Protein AF-A0A7S3ZFJ3-F1 (afdb_monomer_lite)

Sequence (356 aa):
AKAAMEATGPIGVINVTAGGTGYSDDVVVEISPPSSQDGRQAKAVAEVVNGTVTKISITNPGTGYNYDKPPVVTIVDNYGIGSGAKVKAILELKVSQISIVNPGCAYGAEQSITVDIDSPQESMGMDSGTKATATATLKMPKGISGLSKKLSPQSISEELTQLIPDSVVPSYDSEQKRYSVEVPIEGVRGAGLLSTVSRCGGALDPVFGPRGCSPVEREKQLDLETYSKFAFSGAACAAISHAVLTPLEVVKTKIQNDPSSDLGVVVQDTFSQGPQALFRGIGPTAAGFFVGGSMSFGLTEFFRRLFAENAGPSNAELYQVPIVISASILAVIFACIGVVPFEAVRIKLQSDNNVE

Organism: NCBI:txid91324

Secondary structure (DSSP, 8-state):
-EEEEEEEEEEEEEEEEEEEE---S-EEEEEPPPSSTT-B--EEEEEEETTEEEEEEEEE--B--BTTBPPPEEEEETTS--EEEEEEEEEEEEEEEEE-S---S---TT--EEE--PPPP--TTS--PPPP-EEE-----SS-TTHHHHS-TT-THHHHHHTS-TT--EEEETTTTEEEE----------SSHHHHTTS-PPEETTTEE--SS---TT----HHHHHHHHHHHHHHHHHHHHHHHHHHHHHHHHHH-TTS-HHHHHHHHHHT-GGGGGTTHHHHHHHHHHHHHHHHHHHHHHHHHHHHHH-HHHHHHTHHHHHHHHHHHHHHHHHHHHHHHHHHHHHHHH-----

Foldseek 3Di:
DDWDKWFPFFFDAKAWPFFFFQADQAKAKAKDFAPDPPKFGWGWDFDDDNGGGDGIGTPGRIGRHTPVDHIDIDMDRPVRGTDDTDMHTDTDMDGPDDDDPDPDDDDDLPDWDWDFDDFPDDDPPDPGDDGDTDTDNPDDPQAPPCPCVVDDVLDPVNVVSVVDHSVWDWDQDPVVRDTDIDDDDDDDDDDDPPPVLVVPVADADPVPGGDDNDDPDPDDPDDPVNLQVQLQVQLVVQLVVQQVCQLVVLLVLQCVVPVPDDSVRSNVLQCVVPPCSSRFLSVLRSQLSSLLRSQQRSQLVVQLVVQLVVCDPVRCSVCVPVSSVVSNVVSNVVSCVSRVVSVVVSSVRSPDPDDD

pLDDT: mean 73.85, std 19.27, range [36.0, 96.19]

Radius of gyration: 46.71 Å; chains: 1; bounding box: 94×34×129 Å

Structure (mmCIF, N/CA/C/O backbone):
data_AF-A0A7S3ZFJ3-F1
#
_entry.id   AF-A0A7S3ZFJ3-F1
#
loop_
_atom_site.group_PDB
_atom_site.id
_atom_site.type_symbol
_atom_site.label_atom_id
_atom_site.label_alt_id
_atom_site.label_comp_id
_atom_site.label_asym_id
_atom_site.label_entity_id
_atom_site.label_seq_id
_atom_site.pdbx_PDB_ins_code
_atom_site.Cartn_x
_atom_site.Cartn_y
_atom_site.Cartn_z
_atom_site.occupancy
_atom_site.B_iso_or_equiv
_atom_site.auth_seq_id
_atom_site.auth_comp_id
_atom_site.auth_asym_id
_atom_site.auth_atom_id
_atom_site.pdbx_PDB_model_num
ATOM 1 N N . ALA A 1 1 ? 25.065 9.769 -37.539 1.00 63.53 1 ALA A N 1
ATOM 2 C CA . ALA A 1 1 ? 25.547 8.378 -37.391 1.00 63.53 1 ALA A CA 1
ATOM 3 C C . ALA A 1 1 ? 26.969 8.285 -37.936 1.00 63.53 1 ALA A C 1
ATOM 5 O O . ALA A 1 1 ? 27.363 9.169 -38.689 1.00 63.53 1 ALA A O 1
ATOM 6 N N . LYS A 1 2 ? 27.743 7.267 -37.556 1.00 69.06 2 LYS A N 1
ATOM 7 C CA . LYS A 1 2 ? 29.012 6.922 -38.218 1.00 69.06 2 LYS A CA 1
ATOM 8 C C . LYS A 1 2 ? 28.862 5.543 -38.854 1.00 69.06 2 LYS A C 1
ATOM 10 O O . LYS A 1 2 ? 28.399 4.627 -38.178 1.00 69.06 2 LYS A O 1
ATOM 15 N N . ALA A 1 3 ? 29.239 5.407 -40.120 1.00 68.31 3 ALA A N 1
ATOM 16 C CA . ALA A 1 3 ? 29.245 4.130 -40.826 1.00 68.31 3 ALA A CA 1
ATOM 17 C C . ALA A 1 3 ? 30.664 3.548 -40.845 1.00 68.31 3 ALA A C 1
ATOM 19 O O . ALA A 1 3 ? 31.624 4.268 -41.119 1.00 68.31 3 ALA A O 1
ATOM 20 N N . ALA A 1 4 ? 30.785 2.260 -40.541 1.00 74.88 4 ALA A N 1
ATOM 21 C CA . ALA A 1 4 ? 31.975 1.465 -40.794 1.00 74.88 4 ALA A CA 1
ATOM 22 C C . ALA A 1 4 ? 31.811 0.746 -42.138 1.00 74.88 4 ALA A C 1
ATOM 24 O O . ALA A 1 4 ? 30.720 0.274 -42.476 1.00 74.88 4 ALA A O 1
ATOM 25 N N . MET A 1 5 ? 32.894 0.700 -42.908 1.00 76.69 5 MET A N 1
ATOM 26 C CA . MET A 1 5 ? 32.936 0.068 -44.220 1.00 76.69 5 MET A CA 1
ATOM 27 C C . MET A 1 5 ? 33.925 -1.092 -44.193 1.00 76.69 5 MET A C 1
ATOM 29 O O . MET A 1 5 ? 34.991 -0.986 -43.590 1.00 76.69 5 MET A O 1
ATOM 33 N N . GLU A 1 6 ? 33.585 -2.174 -44.880 1.00 78.38 6 GLU A N 1
ATOM 34 C CA . GLU A 1 6 ? 34.436 -3.354 -45.033 1.00 78.38 6 GLU A CA 1
ATOM 35 C C . GLU A 1 6 ? 34.610 -3.687 -46.508 1.00 78.38 6 GLU A C 1
ATOM 37 O O . GLU A 1 6 ? 33.675 -3.539 -47.295 1.00 78.38 6 GLU A O 1
ATOM 42 N N . ALA A 1 7 ? 35.793 -4.176 -46.879 1.00 77.62 7 ALA A N 1
ATOM 43 C CA . ALA A 1 7 ? 36.017 -4.687 -48.224 1.00 77.62 7 ALA A CA 1
ATOM 44 C C . ALA A 1 7 ? 35.173 -5.946 -48.462 1.00 77.62 7 ALA A C 1
ATOM 46 O O . ALA A 1 7 ? 35.154 -6.857 -47.633 1.00 77.62 7 ALA A O 1
ATOM 47 N N . THR A 1 8 ? 34.483 -6.016 -49.600 1.00 74.69 8 THR A N 1
ATOM 48 C CA . THR A 1 8 ? 33.718 -7.209 -50.004 1.00 74.69 8 THR A CA 1
ATOM 49 C C . THR A 1 8 ? 34.625 -8.331 -50.514 1.00 74.69 8 THR A C 1
ATOM 51 O O . THR A 1 8 ? 34.183 -9.474 -50.621 1.00 74.69 8 THR A O 1
ATOM 54 N N . GLY A 1 9 ? 35.896 -8.028 -50.810 1.00 76.62 9 GLY A N 1
ATOM 55 C CA . GLY A 1 9 ? 36.892 -8.974 -51.314 1.00 76.62 9 GLY A CA 1
ATOM 56 C C . GLY A 1 9 ? 37.354 -8.758 -52.766 1.00 76.62 9 GLY A C 1
ATOM 57 O O . GLY A 1 9 ? 38.544 -8.967 -52.998 1.00 76.62 9 GLY A O 1
ATOM 58 N N . PRO A 1 10 ? 36.500 -8.384 -53.740 1.00 81.94 10 PRO A N 1
ATOM 59 C CA . PRO A 1 10 ? 36.922 -8.054 -55.103 1.00 81.94 10 PRO A CA 1
ATOM 60 C C . PRO A 1 10 ? 37.474 -6.626 -55.256 1.00 81.94 10 PRO A C 1
ATOM 62 O O . PRO A 1 10 ? 37.201 -5.722 -54.459 1.00 81.94 10 PRO A O 1
ATOM 65 N N . ILE A 1 11 ? 38.235 -6.411 -56.333 1.00 84.38 11 ILE A N 1
ATOM 66 C CA . ILE A 1 11 ? 38.612 -5.069 -56.798 1.00 84.38 11 ILE A CA 1
ATOM 67 C C . ILE A 1 11 ? 37.441 -4.486 -57.593 1.00 84.38 11 ILE A C 1
ATOM 69 O O . ILE A 1 11 ? 37.019 -5.079 -58.583 1.00 84.38 11 ILE A O 1
ATOM 73 N N . GLY A 1 12 ? 36.940 -3.322 -57.170 1.00 78.06 12 GLY A N 1
ATOM 74 C CA . GLY A 1 12 ? 35.800 -2.667 -57.812 1.00 78.06 12 GLY A CA 1
ATOM 75 C C . GLY A 1 12 ? 36.199 -1.868 -59.051 1.00 78.06 12 GLY A C 1
ATOM 76 O O . GLY A 1 12 ? 35.588 -2.001 -60.104 1.00 78.06 12 GLY A O 1
ATOM 77 N N . VAL A 1 13 ? 37.247 -1.046 -58.950 1.00 83.69 13 VAL A N 1
ATOM 78 C CA . VAL A 1 13 ? 37.739 -0.242 -60.081 1.00 83.69 13 VAL A CA 1
ATOM 79 C C . VAL A 1 13 ? 39.244 -0.015 -59.984 1.00 83.69 13 VAL A C 1
ATOM 81 O O . VAL A 1 13 ? 39.811 0.040 -58.892 1.00 83.69 13 VAL A O 1
ATOM 84 N N . ILE A 1 14 ? 39.907 0.130 -61.131 1.00 86.81 14 ILE A N 1
ATOM 85 C CA . ILE A 1 14 ? 41.313 0.533 -61.210 1.00 86.81 14 ILE A CA 1
ATOM 86 C C . ILE A 1 14 ? 41.373 1.875 -61.930 1.00 86.81 14 ILE A C 1
ATOM 88 O O . ILE A 1 14 ? 41.157 1.956 -63.137 1.00 86.81 14 ILE A O 1
ATOM 92 N N . ASN A 1 15 ? 41.685 2.931 -61.181 1.00 85.81 15 ASN A N 1
ATOM 93 C CA . ASN A 1 15 ? 41.799 4.272 -61.737 1.00 85.81 15 ASN A CA 1
ATOM 94 C C . ASN A 1 15 ? 43.233 4.544 -62.177 1.00 85.81 15 ASN A C 1
ATOM 96 O O . ASN A 1 15 ? 44.180 4.362 -61.405 1.00 85.81 15 ASN A O 1
ATOM 100 N N . VAL A 1 16 ? 43.382 5.044 -63.400 1.00 87.00 16 VAL A N 1
ATOM 101 C CA . VAL A 1 16 ? 44.662 5.521 -63.917 1.00 87.00 16 VAL A CA 1
ATOM 102 C C . VAL A 1 16 ? 44.895 6.938 -63.402 1.00 87.00 16 VAL A C 1
ATOM 104 O O . VAL A 1 16 ? 44.147 7.853 -63.726 1.00 87.00 16 VAL A O 1
ATOM 107 N N . THR A 1 17 ? 45.911 7.120 -62.558 1.00 86.12 17 THR A N 1
ATOM 108 C CA . THR A 1 17 ? 46.281 8.437 -62.007 1.00 86.12 17 THR A CA 1
ATOM 109 C C . THR A 1 17 ? 47.368 9.117 -62.833 1.00 86.12 17 THR A C 1
ATOM 111 O O . THR A 1 17 ? 47.444 10.342 -62.854 1.00 86.12 17 THR A O 1
ATOM 114 N N . ALA A 1 18 ? 48.176 8.338 -63.554 1.00 86.62 18 ALA A N 1
ATOM 115 C CA . ALA A 1 18 ? 49.048 8.805 -64.624 1.00 86.62 18 ALA A CA 1
ATOM 116 C C . ALA A 1 18 ? 49.156 7.700 -65.682 1.00 86.62 18 ALA A C 1
ATOM 118 O O . ALA A 1 18 ? 49.504 6.575 -65.344 1.00 86.62 18 ALA A O 1
ATOM 119 N N . GLY A 1 19 ? 48.868 7.996 -66.950 1.00 83.56 19 GLY A N 1
ATOM 120 C CA . GLY A 1 19 ? 48.891 6.987 -68.022 1.00 83.56 19 GLY A CA 1
ATOM 121 C C . GLY A 1 19 ? 50.289 6.624 -68.538 1.00 83.56 19 GLY A C 1
ATOM 122 O O . GLY A 1 19 ? 50.429 5.677 -69.306 1.00 83.56 19 GLY A O 1
ATOM 123 N N . GLY A 1 20 ? 51.317 7.372 -68.117 1.00 88.94 20 GLY A N 1
ATOM 124 C CA . GLY A 1 20 ? 52.698 7.217 -68.578 1.00 88.94 20 GLY A CA 1
ATOM 125 C C . GLY A 1 20 ? 52.879 7.472 -70.080 1.00 88.94 20 GLY A C 1
ATOM 126 O O . GLY A 1 20 ? 51.989 8.003 -70.750 1.00 88.94 20 GLY A O 1
ATOM 127 N N . THR A 1 21 ? 54.056 7.128 -70.604 1.00 88.06 21 THR A N 1
ATOM 128 C CA . THR A 1 21 ? 54.414 7.342 -72.016 1.00 88.06 21 THR A CA 1
ATOM 129 C C . THR A 1 21 ? 55.215 6.176 -72.583 1.00 88.06 21 THR A C 1
ATOM 131 O O . THR A 1 21 ? 55.994 5.553 -71.862 1.00 88.06 21 THR A O 1
ATOM 134 N N . GLY A 1 22 ? 55.081 5.940 -73.890 1.00 84.25 22 GLY A N 1
ATOM 135 C CA . GLY A 1 22 ? 55.885 4.967 -74.637 1.00 84.25 22 GLY A CA 1
ATOM 136 C C . GLY A 1 22 ? 55.415 3.514 -74.529 1.00 84.25 22 GLY A C 1
ATOM 137 O O . GLY A 1 22 ? 56.181 2.625 -74.879 1.00 84.25 22 GLY A O 1
ATOM 138 N N . TYR A 1 23 ? 54.198 3.265 -74.036 1.00 87.50 23 TYR A N 1
ATOM 139 C CA . TYR A 1 23 ? 53.632 1.914 -73.940 1.00 87.50 23 TYR A CA 1
ATOM 140 C C . TYR A 1 23 ? 53.278 1.361 -75.328 1.00 87.50 23 TYR A C 1
ATOM 142 O O . TYR A 1 23 ? 52.732 2.095 -76.153 1.00 87.50 23 TYR A O 1
ATOM 150 N N . SER A 1 24 ? 53.584 0.088 -75.592 1.00 86.06 24 SER A N 1
ATOM 151 C CA . SER A 1 24 ? 53.136 -0.598 -76.811 1.00 86.06 24 SER A CA 1
ATOM 152 C C . SER A 1 24 ? 51.681 -1.079 -76.682 1.00 86.06 24 SER A C 1
ATOM 154 O O . SER A 1 24 ? 51.057 -0.899 -75.637 1.00 86.06 24 SER A O 1
ATOM 156 N N . ASP A 1 25 ? 51.129 -1.694 -77.732 1.00 82.62 25 ASP A N 1
ATOM 157 C CA . ASP A 1 25 ? 49.803 -2.329 -77.663 1.00 82.62 25 ASP A CA 1
ATOM 158 C C . ASP A 1 25 ? 49.827 -3.658 -76.871 1.00 82.62 25 ASP A C 1
ATOM 160 O O . ASP A 1 25 ? 48.776 -4.145 -76.456 1.00 82.62 25 ASP A O 1
ATOM 164 N N . ASP A 1 26 ? 51.012 -4.241 -76.629 1.00 84.69 26 ASP A N 1
ATOM 165 C CA . ASP A 1 26 ? 51.196 -5.481 -75.862 1.00 84.69 26 ASP A CA 1
ATOM 166 C C . ASP A 1 26 ? 51.649 -5.184 -74.424 1.00 84.69 26 ASP A C 1
ATOM 168 O O . ASP A 1 26 ? 52.835 -5.205 -74.073 1.00 84.69 26 ASP A O 1
ATOM 172 N N . VAL A 1 27 ? 50.662 -4.868 -73.585 1.00 88.62 27 VAL A N 1
ATOM 173 C CA . VAL A 1 27 ? 50.851 -4.499 -72.180 1.00 88.62 27 VAL A CA 1
ATOM 174 C C . VAL A 1 27 ? 50.158 -5.497 -71.262 1.00 88.62 27 VAL A C 1
ATOM 176 O O . VAL A 1 27 ? 48.970 -5.794 -71.400 1.00 88.62 27 VAL A O 1
ATOM 179 N N . VAL A 1 28 ? 50.892 -5.956 -70.251 1.00 88.94 28 VAL A N 1
ATOM 180 C CA . VAL A 1 28 ? 50.397 -6.858 -69.214 1.00 88.94 28 VAL A CA 1
ATOM 181 C C . VAL A 1 28 ? 50.109 -6.063 -67.943 1.00 88.94 28 VAL A C 1
ATOM 183 O O . VAL A 1 28 ? 50.955 -5.326 -67.433 1.00 88.94 28 VAL A O 1
ATOM 186 N N . VAL A 1 29 ? 48.896 -6.222 -67.409 1.00 91.38 29 VAL A N 1
ATOM 187 C CA . VAL A 1 29 ? 48.507 -5.664 -66.108 1.00 91.38 29 VAL A CA 1
ATOM 188 C C . VAL A 1 29 ? 48.636 -6.753 -65.051 1.00 91.38 29 VAL A C 1
ATOM 190 O O . VAL A 1 29 ? 47.822 -7.675 -64.987 1.00 91.38 29 VAL A O 1
ATOM 193 N N . GLU A 1 30 ? 49.649 -6.632 -64.201 1.00 89.50 30 GLU A N 1
ATOM 194 C CA . GLU A 1 30 ? 49.867 -7.540 -63.081 1.00 89.50 30 GLU A CA 1
ATOM 195 C C . GLU A 1 30 ? 49.282 -6.955 -61.798 1.00 89.50 30 GLU A C 1
ATOM 197 O O . GLU A 1 30 ? 49.601 -5.839 -61.389 1.00 89.50 30 GLU A O 1
ATOM 202 N N . ILE A 1 31 ? 48.424 -7.727 -61.135 1.00 92.06 31 ILE A N 1
ATOM 203 C CA . ILE A 1 31 ? 47.818 -7.356 -59.855 1.00 92.06 31 ILE A CA 1
ATOM 204 C C . ILE A 1 31 ? 48.367 -8.297 -58.792 1.00 92.06 31 ILE A C 1
ATOM 206 O O . ILE A 1 31 ? 48.298 -9.506 -58.973 1.00 92.06 31 ILE A O 1
ATOM 210 N N . SER A 1 32 ? 48.889 -7.789 -57.678 1.00 89.56 32 SER A N 1
ATOM 211 C CA . SER A 1 32 ? 49.444 -8.633 -56.613 1.00 89.56 32 SER A CA 1
ATOM 212 C C . SER A 1 32 ? 48.419 -9.654 -56.076 1.00 89.56 32 SER A C 1
ATOM 214 O O . SER A 1 32 ? 47.213 -9.372 -56.067 1.00 89.56 32 SER A O 1
ATOM 216 N N . PRO A 1 33 ? 48.855 -10.832 -55.590 1.00 86.88 33 PRO A N 1
ATOM 217 C CA . PRO A 1 33 ? 47.950 -11.800 -54.976 1.00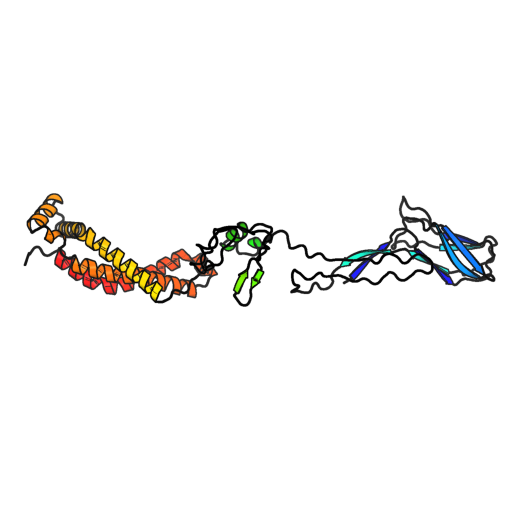 86.88 33 PRO A CA 1
ATOM 218 C C . PRO A 1 33 ? 47.292 -11.238 -53.698 1.00 86.88 33 PRO A C 1
ATOM 220 O O . PRO A 1 33 ? 47.873 -10.371 -53.036 1.00 86.88 33 PRO A O 1
ATOM 223 N N . PRO A 1 34 ? 46.081 -11.706 -53.347 1.00 86.56 34 PRO A N 1
ATOM 224 C CA . PRO A 1 34 ? 45.400 -11.323 -52.113 1.00 86.56 34 PRO A CA 1
ATOM 225 C C . PRO A 1 34 ? 46.119 -11.873 -50.873 1.00 86.56 34 PRO A C 1
ATOM 227 O O . PRO A 1 34 ? 46.873 -12.841 -50.942 1.00 86.56 34 PRO A O 1
ATOM 230 N N . SER A 1 35 ? 45.868 -11.263 -49.713 1.00 79.62 35 SER A N 1
ATOM 231 C CA . SER A 1 35 ? 46.500 -11.655 -48.445 1.00 79.62 35 SER A CA 1
ATOM 232 C C . SER A 1 35 ? 45.824 -12.852 -47.755 1.00 79.62 35 SER A C 1
ATOM 234 O O . SER A 1 35 ? 46.391 -13.418 -46.820 1.00 79.62 35 SER A O 1
ATOM 236 N N . SER A 1 36 ? 44.634 -13.256 -48.211 1.00 78.06 36 SER A N 1
ATOM 237 C CA . SER A 1 36 ? 43.884 -14.410 -47.705 1.00 78.06 36 SER A CA 1
ATOM 238 C C . SER A 1 36 ? 44.341 -15.732 -48.337 1.00 78.06 36 SER A C 1
ATOM 240 O O . SER A 1 36 ? 44.478 -15.799 -49.558 1.00 78.06 36 SER A O 1
ATOM 242 N N . GLN A 1 37 ? 44.466 -16.800 -47.536 1.00 73.69 37 GLN A N 1
ATOM 243 C CA . GLN A 1 37 ? 44.875 -18.140 -48.003 1.00 73.69 37 GLN A CA 1
ATOM 244 C C . GLN A 1 37 ? 43.944 -18.742 -49.076 1.00 73.69 37 GLN A C 1
ATOM 246 O O . GLN A 1 37 ? 44.430 -19.451 -49.949 1.00 73.69 37 GLN A O 1
ATOM 251 N N . ASP A 1 38 ? 42.653 -18.391 -49.072 1.00 79.56 38 ASP A N 1
ATOM 252 C CA . ASP A 1 38 ? 41.655 -18.856 -50.055 1.00 79.56 38 ASP A CA 1
ATOM 253 C C . ASP A 1 38 ? 41.358 -17.829 -51.172 1.00 79.56 38 ASP A C 1
ATOM 255 O O . ASP A 1 38 ? 40.376 -17.944 -51.914 1.00 79.56 38 ASP A O 1
ATOM 259 N N . GLY A 1 39 ? 42.172 -16.775 -51.279 1.00 81.44 39 GLY A N 1
ATOM 260 C CA . GLY A 1 39 ? 41.928 -15.670 -52.206 1.00 81.44 39 GLY A CA 1
ATOM 261 C C . GLY A 1 39 ? 42.314 -15.991 -53.650 1.00 81.44 39 GLY A C 1
ATOM 262 O O . GLY A 1 39 ? 43.301 -16.678 -53.912 1.00 81.44 39 GLY A O 1
ATOM 263 N N . ARG A 1 40 ? 41.560 -15.448 -54.614 1.00 88.00 40 ARG A N 1
ATOM 264 C CA . ARG A 1 40 ? 41.869 -15.545 -56.049 1.00 88.00 40 ARG A CA 1
ATOM 265 C C . ARG A 1 40 ? 42.409 -14.220 -56.567 1.00 88.00 40 ARG A C 1
ATOM 267 O O . ARG A 1 40 ? 41.804 -13.173 -56.356 1.00 88.00 40 ARG A O 1
ATOM 274 N N . GLN A 1 41 ? 43.522 -14.278 -57.289 1.00 88.38 41 GLN A N 1
ATOM 275 C CA . GLN A 1 41 ? 44.152 -13.105 -57.890 1.00 88.38 41 GLN A CA 1
ATOM 276 C C . GLN A 1 41 ? 43.262 -12.486 -58.980 1.00 88.38 41 GLN A C 1
ATOM 278 O O . GLN A 1 41 ? 42.714 -13.198 -59.827 1.00 88.38 41 GLN A O 1
ATOM 283 N N . ALA A 1 42 ? 43.136 -11.162 -58.957 1.00 89.19 42 ALA A N 1
ATOM 284 C CA . ALA A 1 42 ? 42.427 -10.397 -59.972 1.00 89.19 42 ALA A CA 1
ATOM 285 C C . ALA A 1 42 ? 43.215 -10.339 -61.292 1.00 89.19 42 ALA A C 1
ATOM 287 O O . ALA A 1 42 ? 44.443 -10.421 -61.311 1.00 89.19 42 ALA A O 1
ATOM 288 N N . LYS A 1 43 ? 42.497 -10.165 -62.403 1.00 89.06 43 LYS A N 1
ATOM 289 C CA . LYS A 1 43 ? 43.043 -9.956 -63.747 1.00 89.06 43 LYS A CA 1
ATOM 290 C C . LYS A 1 43 ? 42.386 -8.740 -64.387 1.00 89.06 43 LYS A C 1
ATOM 292 O O . LYS A 1 43 ? 41.182 -8.525 -64.242 1.00 89.06 43 LYS A O 1
ATOM 297 N N . ALA A 1 44 ? 43.173 -7.964 -65.115 1.00 90.81 44 ALA A N 1
ATOM 298 C CA . ALA A 1 44 ? 42.707 -6.792 -65.837 1.00 90.81 44 ALA A CA 1
ATOM 299 C C . ALA A 1 44 ? 43.461 -6.645 -67.160 1.00 90.81 44 ALA A C 1
ATOM 301 O O . ALA A 1 44 ? 44.504 -7.262 -67.363 1.00 90.81 44 ALA A O 1
ATOM 302 N N . VAL A 1 45 ? 42.907 -5.838 -68.056 1.00 89.44 45 VAL A N 1
ATOM 303 C CA . VAL A 1 45 ? 43.487 -5.498 -69.355 1.00 89.44 45 VAL A CA 1
ATOM 304 C C . VAL A 1 45 ? 43.552 -3.978 -69.456 1.00 89.44 45 VAL A C 1
ATOM 306 O O . VAL A 1 45 ? 42.600 -3.288 -69.085 1.00 89.44 45 VAL A O 1
ATOM 309 N N . ALA A 1 46 ? 44.688 -3.459 -69.915 1.00 89.88 46 ALA A N 1
ATOM 310 C CA . ALA A 1 46 ? 44.884 -2.036 -70.157 1.00 89.88 46 ALA A CA 1
ATOM 311 C C . ALA A 1 46 ? 44.540 -1.686 -71.607 1.00 89.88 46 ALA A C 1
ATOM 313 O O . ALA A 1 46 ? 44.811 -2.455 -72.523 1.00 89.88 46 ALA A O 1
ATOM 314 N N . GLU A 1 47 ? 43.967 -0.505 -71.803 1.00 88.62 47 GLU A N 1
ATOM 315 C CA . GLU A 1 47 ? 43.746 0.103 -73.107 1.00 88.62 47 GLU A CA 1
ATOM 316 C C . GLU A 1 47 ? 44.777 1.216 -73.302 1.00 88.62 47 GLU A C 1
ATOM 318 O O . GLU A 1 47 ? 44.810 2.205 -72.555 1.00 88.62 47 GLU A O 1
ATOM 323 N N . VAL A 1 48 ? 45.643 1.032 -74.295 1.00 88.94 48 VAL A N 1
ATOM 324 C CA . VAL A 1 48 ? 46.700 1.978 -74.648 1.00 88.94 48 VAL A CA 1
ATOM 325 C C . VAL A 1 48 ? 46.264 2.740 -75.890 1.00 88.94 48 VAL A C 1
ATOM 327 O O . VAL A 1 48 ? 45.863 2.149 -76.886 1.00 88.94 48 VAL A O 1
ATOM 330 N N . VAL A 1 49 ? 46.329 4.068 -75.831 1.00 89.62 49 VAL A N 1
ATOM 331 C CA . VAL A 1 49 ? 46.023 4.940 -76.969 1.00 89.62 49 VAL A CA 1
ATOM 332 C C . VAL A 1 49 ? 47.189 5.901 -77.143 1.00 89.62 49 VAL A C 1
ATOM 334 O O . VAL A 1 49 ? 47.563 6.602 -76.203 1.00 89.62 49 VAL A O 1
ATOM 337 N N . ASN A 1 50 ? 47.780 5.931 -78.342 1.00 85.56 50 ASN A N 1
ATOM 338 C CA . ASN A 1 50 ? 48.926 6.786 -78.682 1.00 85.56 50 ASN A CA 1
ATOM 339 C C . ASN A 1 50 ? 50.111 6.672 -77.696 1.00 85.56 50 ASN A C 1
ATOM 341 O O . ASN A 1 50 ? 50.770 7.664 -77.389 1.00 85.56 50 ASN A O 1
ATOM 345 N N . GLY A 1 51 ? 50.379 5.468 -77.182 1.00 83.56 51 GLY A N 1
ATOM 346 C CA . GLY A 1 51 ? 51.492 5.208 -76.264 1.00 83.56 51 GLY A CA 1
ATOM 347 C C . GLY A 1 51 ? 51.244 5.567 -74.794 1.00 83.56 51 GLY A C 1
ATOM 348 O O . GLY A 1 51 ? 52.186 5.548 -73.997 1.00 83.56 51 GLY A O 1
ATOM 349 N N . THR A 1 52 ? 50.001 5.883 -74.422 1.00 87.88 52 THR A N 1
ATOM 350 C CA . THR A 1 52 ? 49.584 6.198 -73.049 1.00 87.88 52 THR A CA 1
ATOM 351 C C . THR A 1 52 ? 48.471 5.254 -72.603 1.00 87.88 52 THR A C 1
ATOM 353 O O . THR A 1 52 ? 47.516 5.013 -73.340 1.00 87.88 52 THR A O 1
ATOM 356 N N . VAL A 1 53 ? 48.560 4.742 -71.373 1.00 89.06 53 VAL A N 1
ATOM 357 C CA . VAL A 1 53 ? 47.498 3.926 -70.768 1.00 89.06 53 VAL A CA 1
ATOM 358 C C . VAL A 1 53 ? 46.320 4.834 -70.421 1.00 89.06 53 VAL A C 1
ATOM 360 O O . VAL A 1 53 ? 46.446 5.725 -69.581 1.00 89.06 53 VAL A O 1
ATOM 363 N N . THR A 1 54 ? 45.176 4.622 -71.064 1.00 85.88 54 THR A N 1
ATOM 364 C CA . THR A 1 54 ? 43.994 5.489 -70.914 1.00 85.88 54 THR A CA 1
ATOM 365 C C . THR A 1 54 ? 42.942 4.892 -69.991 1.00 85.88 54 THR A C 1
ATOM 367 O O . THR A 1 54 ? 42.344 5.610 -69.190 1.00 85.88 54 THR A O 1
ATOM 370 N N . LYS A 1 55 ? 42.743 3.574 -70.054 1.00 87.25 55 LYS A N 1
ATOM 371 C CA . LYS A 1 55 ? 41.735 2.863 -69.268 1.00 87.25 55 LYS A CA 1
ATOM 372 C C . LYS A 1 55 ? 42.253 1.493 -68.855 1.00 87.25 55 LYS A C 1
ATOM 374 O O . LYS A 1 55 ? 43.040 0.879 -69.565 1.00 87.25 55 LYS A O 1
ATOM 379 N N . ILE A 1 56 ? 41.799 1.002 -67.706 1.00 88.38 56 ILE A N 1
ATOM 380 C CA . ILE A 1 56 ? 42.014 -0.384 -67.288 1.00 88.38 56 ILE A CA 1
ATOM 381 C C . ILE A 1 56 ? 40.657 -1.018 -67.035 1.00 88.38 56 ILE A C 1
ATOM 383 O O . ILE A 1 56 ? 39.873 -0.525 -66.226 1.00 88.38 56 ILE A O 1
ATOM 387 N N . SER A 1 57 ? 40.397 -2.117 -67.735 1.00 86.50 57 SER A N 1
ATOM 388 C CA . SER A 1 57 ? 39.168 -2.891 -67.618 1.00 86.50 57 SER A CA 1
ATOM 389 C C . SER A 1 57 ? 39.466 -4.196 -66.891 1.00 86.50 57 SER A C 1
ATOM 391 O O . SER A 1 57 ? 40.316 -4.983 -67.305 1.00 86.50 57 SER A O 1
ATOM 393 N N . ILE A 1 58 ? 38.780 -4.426 -65.778 1.00 88.19 58 ILE A N 1
ATOM 394 C CA . ILE A 1 58 ? 38.939 -5.635 -64.972 1.00 88.19 58 ILE A CA 1
ATOM 395 C C . ILE A 1 58 ? 38.242 -6.795 -65.695 1.00 88.19 58 ILE A C 1
ATOM 397 O O . ILE A 1 58 ? 37.051 -6.719 -65.979 1.00 88.19 58 ILE A O 1
ATOM 401 N N . THR A 1 59 ? 38.970 -7.874 -65.992 1.00 86.69 59 THR A N 1
ATOM 402 C CA . THR A 1 59 ? 38.415 -9.095 -66.610 1.00 86.69 59 THR A CA 1
ATOM 403 C C . THR A 1 59 ? 38.051 -10.147 -65.571 1.00 86.69 59 THR A C 1
ATOM 405 O O . THR A 1 59 ? 37.131 -10.935 -65.774 1.00 86.69 59 THR A O 1
ATOM 408 N N . ASN A 1 60 ? 38.751 -10.154 -64.437 1.00 86.06 60 ASN A N 1
ATOM 409 C CA . ASN A 1 60 ? 38.394 -10.928 -63.259 1.00 86.06 60 ASN A CA 1
ATOM 410 C C . ASN A 1 60 ? 38.680 -10.082 -62.010 1.00 86.06 60 ASN A C 1
ATOM 412 O O . ASN A 1 60 ? 39.839 -9.758 -61.762 1.00 86.06 60 ASN A O 1
ATOM 416 N N . PRO A 1 61 ? 37.674 -9.734 -61.201 1.00 81.81 61 PRO A N 1
ATOM 417 C CA . PRO A 1 61 ? 37.869 -8.865 -60.043 1.00 81.81 61 PRO A CA 1
ATOM 418 C C . PRO A 1 61 ? 38.614 -9.525 -58.872 1.00 81.81 61 PRO A C 1
ATOM 420 O O . PRO A 1 61 ? 39.037 -8.826 -57.950 1.00 81.81 61 PRO A O 1
ATOM 423 N N . GLY A 1 62 ? 38.817 -10.847 -58.916 1.00 86.81 62 GLY A N 1
ATOM 424 C CA . GLY A 1 62 ? 39.464 -11.611 -57.851 1.00 86.81 62 GLY A CA 1
ATOM 425 C C . GLY A 1 62 ? 38.640 -11.665 -56.560 1.00 86.81 62 GLY A C 1
ATOM 426 O O . GLY A 1 62 ? 37.519 -11.166 -56.490 1.00 86.81 62 GLY A O 1
ATOM 427 N N . THR A 1 63 ? 39.185 -12.312 -55.530 1.00 84.56 63 THR A N 1
ATOM 428 C CA . THR A 1 63 ? 38.557 -12.437 -54.206 1.00 84.56 63 THR A CA 1
ATOM 429 C C . THR A 1 63 ? 39.608 -12.414 -53.100 1.00 84.56 63 THR A C 1
ATOM 431 O O . THR A 1 63 ? 40.719 -12.908 -53.285 1.00 84.56 63 THR A O 1
ATOM 434 N N . GLY A 1 64 ? 39.247 -11.897 -51.922 1.00 80.81 64 GLY A N 1
ATOM 435 C CA . GLY A 1 64 ? 40.104 -11.948 -50.730 1.00 80.81 64 GLY A CA 1
ATOM 436 C C . GLY A 1 64 ? 41.051 -10.757 -50.537 1.00 80.81 64 GLY A C 1
ATOM 437 O O . GLY A 1 64 ? 41.977 -10.829 -49.728 1.00 80.81 64 GLY A O 1
ATOM 438 N N . TYR A 1 65 ? 40.839 -9.654 -51.257 1.00 84.00 65 TYR A N 1
ATOM 439 C CA . TYR A 1 65 ? 41.565 -8.404 -51.034 1.00 84.00 65 TYR A CA 1
ATOM 440 C C . TYR A 1 65 ? 41.010 -7.638 -49.824 1.00 84.00 65 TYR A C 1
ATOM 442 O O . TYR A 1 65 ? 39.799 -7.601 -49.603 1.00 84.00 65 TYR A O 1
ATOM 450 N N . ASN A 1 66 ? 41.893 -7.007 -49.042 1.00 82.00 66 ASN A N 1
ATOM 451 C CA . ASN A 1 66 ? 41.541 -6.273 -47.825 1.00 82.00 66 ASN A CA 1
ATOM 452 C C . ASN A 1 66 ? 42.137 -4.857 -47.795 1.00 82.00 66 ASN A C 1
ATOM 454 O O . ASN A 1 66 ? 43.116 -4.557 -48.475 1.00 82.00 66 ASN A O 1
ATOM 458 N N . TYR A 1 67 ? 41.541 -3.978 -46.984 1.00 78.81 67 TYR A N 1
ATOM 459 C CA . TYR A 1 67 ? 41.957 -2.575 -46.885 1.00 78.81 67 TYR A CA 1
ATOM 460 C C . TYR A 1 67 ? 43.342 -2.407 -46.238 1.00 78.81 67 TYR A C 1
ATOM 462 O O . TYR A 1 67 ? 44.117 -1.553 -46.659 1.00 78.81 67 TYR A O 1
ATOM 470 N N . ASP A 1 68 ? 43.678 -3.251 -45.257 1.00 80.06 68 ASP A N 1
ATOM 471 C CA . ASP A 1 68 ? 44.946 -3.161 -44.518 1.00 80.06 68 ASP A CA 1
ATOM 472 C C . ASP A 1 68 ? 46.174 -3.491 -45.380 1.00 80.06 68 ASP A C 1
ATOM 474 O O . ASP A 1 68 ? 47.286 -3.053 -45.085 1.00 80.06 68 ASP A O 1
ATOM 478 N N . LYS A 1 69 ? 45.985 -4.273 -46.450 1.00 79.69 69 LYS A N 1
ATOM 479 C CA . LYS A 1 69 ? 47.024 -4.613 -47.429 1.00 79.69 69 LYS A CA 1
ATOM 480 C C . LYS A 1 69 ? 46.461 -4.433 -48.845 1.00 79.69 69 LYS A C 1
ATOM 482 O O . LYS A 1 69 ? 46.039 -5.415 -49.459 1.00 79.69 69 LYS A O 1
ATOM 487 N N . PRO A 1 70 ? 46.434 -3.191 -49.365 1.00 79.50 70 PRO A N 1
ATOM 488 C CA . PRO A 1 70 ? 45.830 -2.911 -50.660 1.00 79.50 70 PRO A CA 1
ATOM 489 C C . PRO A 1 70 ? 46.598 -3.611 -51.794 1.00 79.50 70 PRO A C 1
ATOM 491 O O . PRO A 1 70 ? 47.826 -3.721 -51.723 1.00 79.50 70 PRO A O 1
ATOM 494 N N . PRO A 1 71 ? 45.906 -4.062 -52.856 1.00 87.62 71 PRO A N 1
ATOM 495 C CA . PRO A 1 71 ? 46.559 -4.678 -54.001 1.00 87.62 71 PRO A CA 1
ATOM 496 C C . PRO A 1 71 ? 47.454 -3.678 -54.730 1.00 87.62 71 PRO A C 1
ATOM 498 O O . PRO A 1 71 ? 47.058 -2.543 -55.011 1.00 87.62 71 PRO A O 1
ATOM 501 N N . VAL A 1 72 ? 48.655 -4.128 -55.075 1.00 88.69 72 VAL A N 1
ATOM 502 C CA . VAL A 1 72 ? 49.589 -3.382 -55.916 1.00 88.69 72 VAL A CA 1
ATOM 503 C C . VAL A 1 72 ? 49.321 -3.771 -57.363 1.00 88.69 72 VAL A C 1
ATOM 505 O O . VAL A 1 72 ? 49.274 -4.956 -57.685 1.00 88.69 72 VAL A O 1
ATOM 508 N N . VAL A 1 73 ? 49.128 -2.775 -58.225 1.00 90.50 73 VAL A N 1
ATOM 509 C CA . VAL A 1 73 ? 48.921 -2.980 -59.660 1.00 90.50 73 VAL A CA 1
ATOM 510 C C . VAL A 1 73 ? 50.117 -2.408 -60.403 1.00 90.50 73 VAL A C 1
ATOM 512 O O . VAL A 1 73 ? 50.422 -1.220 -60.274 1.00 90.50 73 VAL A O 1
ATOM 515 N N . THR A 1 74 ? 50.770 -3.259 -61.183 1.00 89.06 74 THR A N 1
ATOM 516 C CA . THR A 1 74 ? 51.940 -2.924 -61.989 1.00 89.06 74 THR A CA 1
ATOM 517 C C . THR A 1 74 ? 51.596 -3.123 -63.454 1.00 89.06 74 THR A C 1
ATOM 519 O O . THR A 1 74 ? 50.961 -4.104 -63.834 1.00 89.06 74 THR A O 1
ATOM 522 N N . ILE A 1 75 ? 52.012 -2.172 -64.281 1.00 89.31 75 ILE A N 1
ATOM 523 C CA . ILE A 1 75 ? 51.829 -2.234 -65.726 1.00 89.31 75 ILE A CA 1
ATOM 524 C C . ILE A 1 75 ? 53.191 -2.518 -66.332 1.00 89.31 75 ILE A C 1
ATOM 526 O O . ILE A 1 75 ? 54.120 -1.726 -66.154 1.00 89.31 75 ILE A O 1
ATOM 530 N N . VAL A 1 76 ? 53.296 -3.646 -67.025 1.00 87.50 76 VAL A N 1
ATOM 531 C CA . VAL A 1 76 ? 54.526 -4.098 -67.668 1.00 87.50 76 VAL A CA 1
ATOM 532 C C . VAL A 1 76 ? 54.306 -4.092 -69.172 1.00 87.50 76 VAL A C 1
ATOM 534 O O . VAL A 1 76 ? 53.382 -4.716 -69.683 1.00 87.50 76 VAL A O 1
ATOM 537 N N . ASP A 1 77 ? 55.154 -3.353 -69.873 1.00 88.38 77 ASP A N 1
ATOM 538 C CA . ASP A 1 77 ? 55.242 -3.393 -71.328 1.00 88.38 77 ASP A CA 1
ATOM 539 C C . ASP A 1 77 ? 56.193 -4.528 -71.722 1.00 88.38 77 ASP A C 1
ATOM 541 O O . ASP A 1 77 ? 57.344 -4.539 -71.275 1.00 88.38 77 ASP A O 1
ATOM 545 N N . ASN A 1 78 ? 55.745 -5.477 -72.548 1.00 86.00 78 ASN A N 1
ATOM 546 C CA . ASN A 1 78 ? 56.558 -6.651 -72.904 1.00 86.00 78 ASN A CA 1
ATOM 547 C C . ASN A 1 78 ? 57.820 -6.285 -73.703 1.00 86.00 78 ASN A C 1
ATOM 549 O O . ASN A 1 78 ? 58.801 -7.030 -73.701 1.00 86.00 78 ASN A O 1
ATOM 553 N N . TYR A 1 79 ? 57.818 -5.118 -74.348 1.00 85.62 79 TYR A N 1
ATOM 554 C CA . TYR A 1 79 ? 58.966 -4.574 -75.070 1.00 85.62 79 TYR A CA 1
ATOM 555 C C . TYR A 1 79 ? 59.879 -3.697 -74.195 1.00 85.62 79 TYR A C 1
ATOM 557 O O . TYR A 1 79 ? 60.963 -3.317 -74.639 1.00 85.62 79 TYR A O 1
ATOM 565 N N . GLY A 1 80 ? 59.478 -3.397 -72.953 1.00 80.44 80 GLY A N 1
ATOM 566 C CA . GLY A 1 80 ? 60.269 -2.636 -71.982 1.00 80.44 80 GLY A CA 1
ATOM 567 C C . GLY A 1 80 ? 60.473 -1.154 -72.322 1.00 80.44 80 GLY A C 1
ATOM 568 O O . GLY A 1 80 ? 61.401 -0.540 -71.796 1.00 80.44 80 GLY A O 1
ATOM 569 N N . ILE A 1 81 ? 59.647 -0.581 -73.203 1.00 83.19 81 ILE A N 1
ATOM 570 C CA . ILE A 1 81 ? 59.772 0.803 -73.691 1.00 83.19 81 ILE A CA 1
ATOM 571 C C . ILE A 1 81 ? 58.914 1.750 -72.839 1.00 83.19 81 ILE A C 1
ATOM 573 O O . ILE A 1 81 ? 59.334 2.868 -72.527 1.00 83.19 81 ILE A O 1
ATOM 577 N N . GLY A 1 82 ? 57.722 1.300 -72.440 1.00 84.88 82 GLY A N 1
ATOM 578 C CA . GLY A 1 82 ? 56.771 2.098 -71.667 1.00 84.88 82 GLY A CA 1
ATOM 579 C C . GLY A 1 82 ? 57.202 2.346 -70.220 1.00 84.88 82 GLY A C 1
ATOM 580 O O . GLY A 1 82 ? 57.646 1.434 -69.522 1.00 84.88 82 GLY A O 1
ATOM 581 N N . SER A 1 83 ? 57.032 3.582 -69.733 1.00 86.12 83 SER A N 1
ATOM 582 C CA . SER A 1 83 ? 57.336 3.938 -68.341 1.00 86.12 83 SER A CA 1
ATOM 583 C C . SER A 1 83 ? 56.411 5.020 -67.775 1.00 86.12 83 SER A C 1
ATOM 585 O O . SER A 1 83 ? 55.828 5.837 -68.494 1.00 86.12 83 SER A O 1
ATOM 587 N N . GLY A 1 84 ? 56.296 5.042 -66.445 1.00 82.88 84 GLY A N 1
ATOM 588 C CA . GLY A 1 84 ? 55.658 6.123 -65.694 1.00 82.88 84 GLY A CA 1
ATOM 589 C C . GLY A 1 84 ? 54.150 5.997 -65.479 1.00 82.88 84 GLY A C 1
ATOM 590 O O . GLY A 1 84 ? 53.564 6.919 -64.905 1.00 82.88 84 GLY A O 1
ATOM 591 N N . ALA A 1 85 ? 53.510 4.894 -65.882 1.00 87.69 85 ALA A N 1
ATOM 592 C CA . ALA A 1 85 ? 52.104 4.686 -65.562 1.00 87.69 85 ALA A CA 1
ATOM 593 C C . ALA A 1 85 ? 51.910 4.430 -64.057 1.00 87.69 85 ALA A C 1
ATOM 595 O O . ALA A 1 85 ? 52.592 3.609 -63.444 1.00 87.69 85 ALA A O 1
ATOM 596 N N . LYS A 1 86 ? 50.965 5.151 -63.453 1.00 86.75 86 LYS A N 1
ATOM 597 C CA . LYS A 1 86 ? 50.547 5.003 -62.059 1.00 86.75 86 LYS A CA 1
ATOM 598 C C . LYS A 1 86 ? 49.060 4.744 -62.025 1.00 86.75 86 LYS A C 1
ATOM 600 O O . LYS A 1 86 ? 48.268 5.484 -62.611 1.00 86.75 86 LYS A O 1
ATOM 605 N N . VAL A 1 87 ? 48.683 3.710 -61.294 1.00 88.50 87 VAL A N 1
ATOM 606 C CA . VAL A 1 87 ? 47.293 3.298 -61.164 1.00 88.50 87 VAL A CA 1
ATOM 607 C C . VAL A 1 87 ? 46.987 2.983 -59.713 1.00 88.50 87 VAL A C 1
ATOM 609 O O . VAL A 1 87 ? 47.871 2.618 -58.937 1.00 88.50 87 VAL A O 1
ATOM 612 N N . LYS A 1 88 ? 45.731 3.173 -59.326 1.00 86.56 88 LYS A N 1
ATOM 613 C CA . LYS A 1 88 ? 45.255 2.902 -57.976 1.00 86.56 88 LYS A CA 1
ATOM 614 C C . LYS A 1 88 ? 44.046 1.987 -58.063 1.00 86.56 88 LYS A C 1
ATOM 616 O O . LYS A 1 88 ? 43.008 2.379 -58.594 1.00 86.56 88 LYS A O 1
ATOM 621 N N . ALA A 1 89 ? 44.192 0.782 -57.527 1.00 85.31 89 ALA A N 1
ATOM 622 C CA . ALA A 1 89 ? 43.070 -0.114 -57.312 1.00 85.31 89 ALA A CA 1
ATOM 623 C C . ALA A 1 89 ? 42.223 0.395 -56.140 1.00 85.31 89 ALA A C 1
ATOM 625 O O . ALA A 1 89 ? 42.744 0.744 -55.078 1.00 85.31 89 ALA A O 1
ATOM 626 N N . ILE A 1 90 ? 40.914 0.445 -56.349 1.00 83.88 90 ILE A N 1
ATOM 627 C CA . ILE A 1 90 ? 39.914 0.778 -55.343 1.00 83.88 90 ILE A CA 1
ATOM 628 C C . ILE A 1 90 ? 39.083 -0.483 -55.125 1.00 83.88 90 ILE A C 1
ATOM 630 O O . ILE A 1 90 ? 38.501 -1.039 -56.060 1.00 83.88 90 ILE A O 1
ATOM 634 N N . LEU A 1 91 ? 39.081 -0.959 -53.883 1.00 82.88 91 LEU A N 1
ATOM 635 C CA . LEU A 1 91 ? 38.309 -2.129 -53.485 1.00 82.88 91 LEU A CA 1
ATOM 636 C C . LEU A 1 91 ? 36.824 -1.796 -53.459 1.00 82.88 91 LEU A C 1
ATOM 638 O O . LEU A 1 91 ? 36.438 -0.673 -53.128 1.00 82.88 91 LEU A O 1
ATOM 642 N N . GLU A 1 92 ? 36.001 -2.789 -53.768 1.00 79.88 92 GLU A N 1
ATOM 643 C CA . GLU A 1 92 ? 34.578 -2.684 -53.494 1.00 79.88 92 GLU A CA 1
ATOM 644 C C . GLU A 1 92 ? 34.362 -2.767 -51.975 1.00 79.88 92 GLU A C 1
ATOM 646 O O . GLU A 1 92 ? 34.924 -3.625 -51.283 1.00 79.88 92 GLU A O 1
ATOM 651 N N . LEU A 1 93 ? 33.592 -1.818 -51.444 1.00 76.44 93 LEU A N 1
ATOM 652 C CA . LEU A 1 93 ? 33.293 -1.723 -50.024 1.00 76.44 93 LEU A CA 1
ATOM 653 C C . LEU A 1 93 ? 31.792 -1.889 -49.803 1.00 76.44 93 LEU A C 1
ATOM 655 O O . LEU A 1 93 ? 30.980 -1.318 -50.528 1.00 76.44 93 LEU A O 1
ATOM 659 N N . LYS A 1 94 ? 31.432 -2.594 -48.735 1.00 76.56 94 LYS A N 1
ATOM 660 C CA . LYS A 1 94 ? 30.074 -2.626 -48.191 1.00 76.56 94 LYS A CA 1
ATOM 661 C C . LYS A 1 94 ? 30.017 -1.846 -46.887 1.00 76.56 94 LYS A C 1
ATOM 663 O O . LYS A 1 94 ? 30.989 -1.803 -46.131 1.00 76.56 94 LYS A O 1
ATOM 668 N N . VAL A 1 95 ? 28.855 -1.277 -46.585 1.00 77.81 95 VAL A N 1
ATOM 669 C CA . VAL A 1 95 ? 28.568 -0.786 -45.234 1.00 77.81 95 VAL A CA 1
ATOM 670 C C . VAL A 1 95 ? 28.423 -2.005 -44.326 1.00 77.81 95 VAL A C 1
ATOM 672 O O . VAL A 1 95 ? 27.526 -2.820 -44.537 1.00 77.81 95 VAL A O 1
ATOM 675 N N . SER A 1 96 ? 29.313 -2.158 -43.346 1.00 75.62 96 SER A N 1
ATOM 676 C CA . SER A 1 96 ? 29.268 -3.291 -42.415 1.00 75.62 96 SER A CA 1
ATOM 677 C C . SER A 1 96 ? 28.491 -2.967 -41.147 1.00 75.62 96 SER A C 1
ATOM 679 O O . SER A 1 96 ? 27.732 -3.797 -40.651 1.00 75.62 96 SER A O 1
ATOM 681 N N . GLN A 1 97 ? 28.634 -1.742 -40.640 1.00 71.38 97 GLN A N 1
ATOM 682 C CA . GLN A 1 97 ? 27.981 -1.315 -39.411 1.00 71.38 97 GLN A CA 1
ATOM 683 C C . GLN A 1 97 ? 27.622 0.165 -39.463 1.00 71.38 97 GLN A C 1
ATOM 685 O O . GLN A 1 97 ? 28.387 0.993 -39.948 1.00 71.38 97 GLN A O 1
ATOM 690 N N . ILE A 1 98 ? 26.473 0.519 -38.892 1.00 74.44 98 ILE A N 1
ATOM 691 C CA . ILE A 1 98 ? 26.078 1.909 -38.664 1.00 74.44 98 ILE A CA 1
ATOM 692 C C . ILE A 1 98 ? 25.926 2.100 -37.162 1.00 74.44 98 ILE A C 1
ATOM 694 O O . ILE A 1 98 ? 25.153 1.404 -36.510 1.00 74.44 98 ILE A O 1
ATOM 698 N N . SER A 1 99 ? 26.686 3.041 -36.609 1.00 64.81 99 SER A N 1
ATOM 699 C CA . SER A 1 99 ? 26.660 3.388 -35.191 1.00 64.81 99 SER A CA 1
ATOM 700 C C . SER A 1 99 ? 25.968 4.729 -34.965 1.00 64.81 99 SER A C 1
ATOM 702 O O . SER A 1 99 ? 26.170 5.719 -35.684 1.00 64.81 99 SER A O 1
ATOM 704 N N . ILE A 1 100 ? 25.127 4.762 -33.937 1.00 72.62 100 ILE A N 1
ATOM 705 C CA . ILE A 1 100 ? 24.446 5.970 -33.486 1.00 72.62 100 ILE A CA 1
ATOM 706 C C . ILE A 1 100 ? 25.444 6.789 -32.659 1.00 72.62 100 ILE A C 1
ATOM 708 O O . ILE A 1 100 ? 26.037 6.281 -31.715 1.00 72.62 100 ILE A O 1
ATOM 712 N N . VAL A 1 101 ? 25.652 8.053 -33.038 1.00 68.06 101 VAL A N 1
ATOM 713 C CA . VAL A 1 101 ? 26.637 8.944 -32.388 1.00 68.06 101 VAL A CA 1
ATOM 714 C C . VAL A 1 101 ? 26.010 9.702 -31.221 1.00 68.06 101 VAL A C 1
ATOM 716 O O . VAL A 1 101 ? 26.652 9.903 -30.199 1.00 68.06 101 VAL A O 1
ATOM 719 N N . ASN A 1 102 ? 24.748 10.104 -31.372 1.00 65.00 102 ASN A N 1
ATOM 720 C CA . ASN A 1 102 ? 23.938 10.682 -30.311 1.00 65.00 102 ASN A CA 1
ATOM 721 C C . ASN A 1 102 ? 22.537 10.056 -30.399 1.00 65.00 102 ASN A C 1
ATOM 723 O O . ASN A 1 102 ? 21.899 10.201 -31.444 1.00 65.00 102 ASN A O 1
ATOM 727 N N . PRO A 1 103 ? 22.093 9.316 -29.372 1.00 59.81 103 PRO A N 1
ATOM 728 C CA . PRO A 1 103 ? 20.846 8.563 -29.423 1.00 59.81 103 PRO A CA 1
ATOM 729 C C . PRO A 1 103 ? 19.575 9.409 -29.278 1.00 59.81 103 PRO A C 1
ATOM 731 O O . PRO A 1 103 ? 18.503 8.903 -29.594 1.00 59.81 103 PRO A O 1
ATOM 734 N N . GLY A 1 104 ? 19.666 10.669 -28.836 1.00 63.53 104 GLY A N 1
ATOM 735 C CA . GLY A 1 104 ? 18.474 11.478 -28.545 1.00 63.53 104 GLY A CA 1
ATOM 736 C C . GLY A 1 104 ? 17.575 10.866 -27.453 1.00 63.53 104 GLY A C 1
ATOM 737 O O . GLY A 1 104 ? 17.959 9.911 -26.776 1.00 63.53 104 GLY A O 1
ATOM 738 N N . CYS A 1 105 ? 16.377 11.427 -27.252 1.00 58.25 105 CYS A N 1
ATOM 739 C CA . CYS A 1 105 ? 15.351 10.898 -26.342 1.00 58.25 105 CYS A CA 1
ATOM 740 C C . CYS A 1 105 ? 13.922 11.277 -26.803 1.00 58.25 105 CYS A C 1
ATOM 742 O O 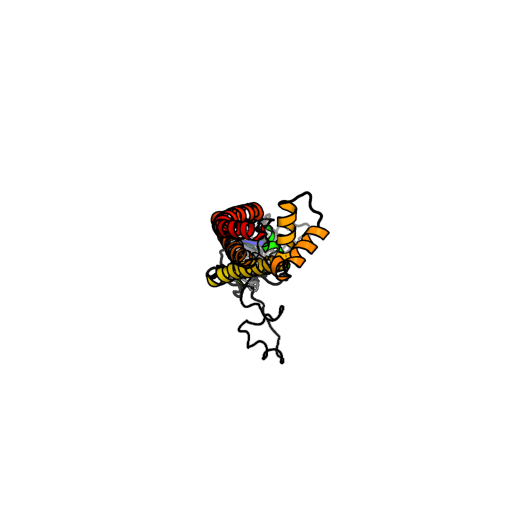. CYS A 1 105 ? 13.768 12.151 -27.650 1.00 58.25 105 CYS A O 1
ATOM 744 N N . ALA A 1 106 ? 12.896 10.621 -26.232 1.00 53.81 106 ALA A N 1
ATOM 745 C CA . ALA A 1 106 ? 11.454 10.894 -26.416 1.00 53.81 106 ALA A CA 1
ATOM 746 C C . ALA A 1 106 ? 10.817 10.564 -27.791 1.00 53.81 106 ALA A C 1
ATOM 748 O O . ALA A 1 106 ? 9.899 11.250 -28.234 1.00 53.81 106 ALA A O 1
ATOM 749 N N . TYR A 1 107 ? 11.247 9.487 -28.454 1.00 54.66 107 TYR A N 1
ATOM 750 C CA . TYR A 1 107 ? 10.594 8.993 -29.677 1.00 54.66 107 TYR A CA 1
ATOM 751 C C . TYR A 1 107 ? 9.340 8.159 -29.358 1.00 54.66 107 TYR A C 1
ATOM 753 O O . TYR A 1 107 ? 9.371 7.317 -28.460 1.00 54.66 107 TYR A O 1
ATOM 761 N N . GLY A 1 108 ? 8.244 8.385 -30.091 1.00 48.53 108 GLY A N 1
ATOM 762 C CA . GLY A 1 108 ? 6.973 7.668 -29.919 1.00 48.53 108 GLY A CA 1
ATOM 763 C C . GLY A 1 108 ? 6.990 6.255 -30.516 1.00 48.53 108 GLY A C 1
ATOM 764 O O . GLY A 1 108 ? 7.636 6.016 -31.535 1.00 48.53 108 GLY A O 1
ATOM 765 N N . ALA A 1 109 ? 6.261 5.321 -29.896 1.00 52.16 109 ALA A N 1
ATOM 766 C CA . ALA A 1 109 ? 6.283 3.889 -30.229 1.00 52.16 109 ALA A CA 1
ATOM 767 C C . ALA A 1 109 ? 5.812 3.549 -31.659 1.00 52.16 109 ALA A C 1
ATOM 769 O O . ALA A 1 109 ? 6.203 2.516 -32.198 1.00 52.16 109 ALA A O 1
ATOM 770 N N . GLU A 1 110 ? 5.018 4.418 -32.286 1.00 51.28 110 GLU A N 1
ATOM 771 C CA . GLU A 1 110 ? 4.506 4.225 -33.650 1.00 51.28 110 GLU A CA 1
ATOM 772 C C . GLU A 1 110 ? 5.394 4.861 -34.731 1.00 51.28 110 GLU A C 1
ATOM 774 O O . GLU A 1 110 ? 5.142 4.705 -35.927 1.00 51.28 110 GLU A O 1
ATOM 779 N N . GLN A 1 111 ? 6.455 5.577 -34.345 1.00 52.09 111 GLN A N 1
ATOM 780 C CA . GLN A 1 111 ? 7.305 6.272 -35.302 1.00 52.09 111 GLN A CA 1
ATOM 781 C C . GLN A 1 111 ? 8.377 5.328 -35.860 1.00 52.09 111 GLN A C 1
ATOM 783 O O . GLN A 1 111 ? 9.358 4.999 -35.194 1.00 52.09 111 GLN A O 1
ATOM 788 N N . SER A 1 112 ? 8.229 4.920 -37.121 1.00 55.53 112 SER A N 1
ATOM 789 C CA . SER A 1 112 ? 9.294 4.220 -37.844 1.00 55.53 112 SER A CA 1
ATOM 790 C C . SER A 1 112 ? 10.490 5.154 -38.057 1.00 55.53 112 SER A C 1
ATOM 792 O O . SER A 1 112 ? 10.356 6.189 -38.712 1.00 55.53 112 SER A O 1
ATOM 794 N N . ILE A 1 113 ? 11.664 4.784 -37.536 1.00 63.03 113 ILE A N 1
ATOM 795 C CA . ILE A 1 113 ? 12.910 5.530 -37.746 1.00 63.03 113 ILE A CA 1
ATOM 796 C C . ILE A 1 113 ? 13.693 4.861 -38.877 1.00 63.03 113 ILE A C 1
ATOM 798 O O . ILE A 1 113 ? 14.207 3.747 -38.740 1.00 63.03 113 ILE A O 1
ATOM 802 N N . THR A 1 114 ? 13.791 5.553 -40.007 1.00 61.16 114 THR A N 1
ATOM 803 C CA . THR A 1 114 ? 14.578 5.125 -41.167 1.00 61.16 114 THR A CA 1
ATOM 804 C C . THR A 1 114 ? 15.869 5.926 -41.240 1.00 61.16 114 THR A C 1
ATOM 806 O O . THR A 1 114 ? 15.835 7.157 -41.225 1.00 61.16 114 THR A O 1
ATOM 809 N N . VAL A 1 115 ? 17.010 5.242 -41.338 1.00 67.31 115 VAL A N 1
ATOM 810 C CA . VAL A 1 115 ? 18.284 5.890 -41.669 1.00 67.31 115 VAL A CA 1
ATOM 811 C C . VAL A 1 115 ? 18.451 5.811 -43.177 1.00 67.31 115 VAL A C 1
ATOM 813 O O . VAL A 1 115 ? 18.640 4.721 -43.719 1.00 67.31 115 VAL A O 1
ATOM 816 N N . ASP A 1 116 ? 18.352 6.963 -43.838 1.00 65.38 116 ASP A N 1
ATOM 817 C CA . ASP A 1 116 ? 18.571 7.046 -45.274 1.00 65.38 116 ASP A CA 1
ATOM 818 C C . ASP A 1 116 ? 20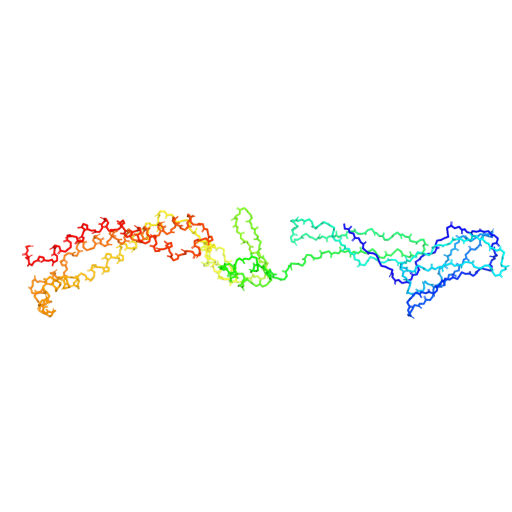.068 7.152 -45.581 1.00 65.38 116 ASP A C 1
ATOM 820 O O . ASP A 1 116 ? 20.787 7.939 -44.963 1.00 65.38 116 ASP A O 1
ATOM 824 N N . ILE A 1 117 ? 20.543 6.314 -46.500 1.00 68.62 117 ILE A N 1
ATOM 825 C CA . ILE A 1 117 ? 21.940 6.273 -46.942 1.00 68.62 117 ILE A CA 1
ATOM 826 C C . ILE A 1 117 ? 21.939 6.580 -48.426 1.00 68.62 117 ILE A C 1
ATOM 828 O O . ILE A 1 117 ? 21.173 5.975 -49.173 1.00 68.62 117 ILE A O 1
ATOM 832 N N . ASP A 1 118 ? 22.772 7.509 -48.871 1.00 67.31 118 ASP A N 1
ATOM 833 C CA . ASP A 1 118 ? 22.864 7.809 -50.295 1.00 67.31 118 ASP A CA 1
ATOM 834 C C . ASP A 1 118 ? 23.263 6.559 -51.091 1.00 67.31 118 ASP A C 1
ATOM 836 O O . ASP A 1 118 ? 24.016 5.701 -50.616 1.00 67.31 118 ASP A O 1
ATOM 840 N N . SER A 1 119 ? 22.727 6.436 -52.306 1.00 64.38 119 SER A N 1
ATOM 841 C CA . SER A 1 119 ? 23.125 5.365 -53.218 1.00 64.38 119 SER A CA 1
ATOM 842 C C . SER A 1 119 ? 24.641 5.417 -53.458 1.00 64.38 119 SER A C 1
ATOM 844 O O . SER A 1 119 ? 25.215 6.513 -53.484 1.00 64.38 119 SER A O 1
ATOM 846 N N . PRO A 1 120 ? 25.312 4.263 -53.637 1.00 64.50 120 PRO A N 1
ATOM 847 C CA . PRO A 1 120 ? 26.734 4.253 -53.954 1.00 64.50 120 PRO A CA 1
ATOM 848 C C . PRO A 1 120 ? 26.989 5.081 -55.220 1.00 64.50 120 PRO A C 1
ATOM 850 O O . PRO A 1 120 ? 26.216 5.026 -56.175 1.00 64.50 120 PRO A O 1
ATOM 853 N N . GLN A 1 121 ? 28.063 5.875 -55.208 1.00 59.25 121 GLN A N 1
ATOM 854 C CA . GLN A 1 121 ? 28.497 6.629 -56.385 1.00 59.25 121 GLN A CA 1
ATOM 855 C C . GLN A 1 121 ? 28.723 5.643 -57.539 1.00 59.25 121 GLN A C 1
ATOM 857 O O . GLN A 1 121 ? 29.415 4.641 -57.346 1.00 59.25 121 GLN A O 1
ATOM 862 N N . GLU A 1 122 ? 28.147 5.915 -58.713 1.00 55.09 122 GLU A N 1
ATOM 863 C CA . GLU A 1 122 ? 28.357 5.088 -59.904 1.00 55.09 122 GLU A CA 1
ATOM 864 C C . GLU A 1 122 ? 29.858 5.013 -60.211 1.00 55.09 122 GLU A C 1
ATOM 866 O O . GLU A 1 122 ? 30.494 6.012 -60.561 1.00 55.09 122 GLU A O 1
ATOM 871 N N . SER A 1 123 ? 30.448 3.823 -60.072 1.00 49.50 123 SER A N 1
ATOM 872 C CA . SER A 1 123 ? 31.724 3.551 -60.719 1.00 49.50 123 SER A CA 1
ATOM 873 C C . SER A 1 123 ? 31.423 3.371 -62.202 1.00 49.50 123 SER A C 1
ATOM 875 O O . SER A 1 123 ? 30.524 2.624 -62.581 1.00 49.50 123 SER A O 1
ATOM 877 N N . MET A 1 124 ? 32.128 4.119 -63.050 1.00 43.34 124 MET A N 1
ATOM 878 C CA . MET A 1 124 ? 31.914 4.129 -64.496 1.00 43.34 124 MET A CA 1
ATOM 879 C C . MET A 1 124 ? 31.982 2.704 -65.084 1.00 43.34 124 MET A C 1
ATOM 881 O O . MET A 1 124 ? 33.064 2.226 -65.424 1.00 43.34 124 MET A O 1
ATOM 885 N N . GLY A 1 125 ? 30.828 2.042 -65.230 1.00 47.38 125 GLY A N 1
ATOM 886 C CA . GLY A 1 125 ? 30.674 0.774 -65.950 1.00 47.38 125 GLY A CA 1
ATOM 887 C C . GLY A 1 125 ? 30.233 -0.462 -65.156 1.00 47.38 125 GLY A C 1
ATOM 888 O O . GLY A 1 125 ? 30.163 -1.522 -65.771 1.00 47.38 125 GLY A O 1
ATOM 889 N N . MET A 1 126 ? 29.909 -0.372 -63.862 1.00 46.06 126 MET A N 1
ATOM 890 C CA . MET A 1 126 ? 29.232 -1.464 -63.140 1.00 46.06 126 MET A CA 1
ATOM 891 C C . MET A 1 126 ? 27.858 -0.983 -62.662 1.00 46.06 126 MET A C 1
ATOM 893 O O . MET A 1 126 ? 27.762 0.105 -62.096 1.00 46.06 126 MET A O 1
ATOM 897 N N . ASP A 1 127 ? 26.814 -1.781 -62.915 1.00 47.50 127 ASP A N 1
ATOM 898 C CA . ASP A 1 127 ? 25.428 -1.485 -62.535 1.00 47.50 127 ASP A CA 1
ATOM 899 C C . ASP A 1 127 ? 25.344 -0.959 -61.094 1.00 47.50 127 ASP A C 1
ATOM 901 O O . ASP A 1 127 ? 25.918 -1.541 -60.171 1.00 47.50 127 ASP A O 1
ATOM 905 N N . SER A 1 128 ? 24.644 0.170 -60.931 1.00 48.78 128 SER A N 1
ATOM 906 C CA . SER A 1 128 ? 24.479 0.903 -59.672 1.00 48.78 128 SER A CA 1
ATOM 907 C C . SER A 1 128 ? 24.184 -0.053 -58.512 1.00 48.78 128 SER A C 1
ATOM 909 O O . SER A 1 128 ? 23.144 -0.717 -58.476 1.00 48.78 128 SER A O 1
ATOM 911 N N . GLY A 1 129 ? 25.136 -0.160 -57.581 1.00 55.72 129 GLY A N 1
ATOM 912 C CA . GLY A 1 129 ? 25.030 -1.053 -56.432 1.00 55.72 129 GLY A CA 1
ATOM 913 C C . GLY A 1 129 ? 23.766 -0.772 -55.616 1.00 55.72 129 GLY A C 1
ATOM 914 O O . GLY A 1 129 ? 23.317 0.367 -55.483 1.00 55.72 129 GLY A O 1
ATOM 915 N N . THR A 1 130 ? 23.169 -1.820 -55.050 1.00 56.62 130 THR A N 1
ATOM 916 C CA . THR A 1 130 ? 21.937 -1.681 -54.268 1.00 56.62 130 THR A CA 1
ATOM 917 C C . THR A 1 130 ? 22.181 -0.822 -53.026 1.00 56.62 130 THR A C 1
ATOM 919 O O . THR A 1 130 ? 23.067 -1.108 -52.219 1.00 56.62 130 THR A O 1
ATOM 922 N N . LYS A 1 131 ? 21.375 0.234 -52.863 1.00 62.62 131 LYS A N 1
ATOM 923 C CA . LYS A 1 131 ? 21.406 1.131 -51.702 1.00 62.62 131 LYS A CA 1
ATOM 924 C C . LYS A 1 131 ? 21.246 0.335 -50.405 1.00 62.62 131 LYS A C 1
ATOM 926 O O . LYS A 1 131 ? 20.312 -0.451 -50.255 1.00 62.62 131 LYS A O 1
ATOM 931 N N . ALA A 1 132 ? 22.149 0.561 -49.455 1.00 58.19 132 ALA A N 1
ATOM 932 C CA . ALA A 1 132 ? 22.023 -0.007 -48.124 1.00 58.19 132 ALA A CA 1
ATOM 933 C C . ALA A 1 132 ? 20.859 0.680 -47.394 1.00 58.19 132 ALA A C 1
ATOM 935 O O . ALA A 1 132 ? 20.854 1.895 -47.218 1.00 58.19 132 ALA A O 1
ATOM 936 N N . THR A 1 133 ? 19.868 -0.095 -46.960 1.00 56.53 133 THR A N 1
ATOM 937 C CA . THR A 1 133 ? 18.747 0.403 -46.155 1.00 56.53 133 THR A CA 1
ATOM 938 C C . THR A 1 133 ? 18.880 -0.104 -44.728 1.00 56.53 133 THR A C 1
ATOM 940 O O . THR A 1 133 ? 18.912 -1.315 -44.503 1.00 56.53 133 THR A O 1
ATOM 943 N N . ALA A 1 134 ? 18.931 0.808 -43.757 1.00 56.03 134 ALA A N 1
ATOM 944 C CA . ALA A 1 134 ? 18.901 0.466 -42.340 1.00 56.03 134 ALA A CA 1
ATOM 945 C C . ALA A 1 134 ? 17.570 0.921 -41.734 1.00 56.03 134 ALA A C 1
ATOM 947 O O . ALA A 1 134 ? 17.341 2.107 -41.482 1.00 56.03 134 ALA A O 1
ATOM 948 N N . THR A 1 135 ? 16.681 -0.041 -41.502 1.00 54.41 135 THR A N 1
ATOM 949 C CA . THR A 1 135 ? 15.411 0.189 -40.813 1.00 54.41 135 THR A CA 1
ATOM 950 C C . THR A 1 135 ? 15.575 -0.213 -39.355 1.00 54.41 135 THR A C 1
ATOM 952 O O . THR A 1 135 ? 15.811 -1.382 -39.049 1.00 54.41 135 THR A O 1
ATOM 955 N N . ALA A 1 136 ? 15.462 0.749 -38.441 1.00 49.75 136 ALA A N 1
ATOM 956 C CA . ALA A 1 136 ? 15.405 0.441 -37.022 1.00 49.75 136 ALA A CA 1
ATOM 957 C C . ALA A 1 136 ? 13.958 0.079 -36.675 1.00 49.75 136 ALA A C 1
ATOM 959 O O . ALA A 1 136 ? 13.106 0.950 -36.515 1.00 49.75 136 ALA A O 1
ATOM 960 N N . THR A 1 137 ? 13.655 -1.215 -36.570 1.00 46.78 137 THR A N 1
ATOM 961 C CA . THR A 1 137 ? 12.411 -1.634 -35.923 1.00 46.78 137 THR A CA 1
ATOM 962 C C . THR A 1 137 ? 12.591 -1.412 -34.427 1.00 46.78 137 THR A C 1
ATOM 964 O O . THR A 1 137 ? 13.421 -2.078 -33.801 1.00 46.78 137 THR A O 1
ATOM 967 N N . LEU A 1 138 ? 11.834 -0.478 -33.850 1.00 45.34 138 LEU A N 1
ATOM 968 C CA . LEU A 1 138 ? 11.674 -0.366 -32.403 1.00 45.34 138 LEU A CA 1
ATOM 969 C C . LEU A 1 138 ? 11.047 -1.674 -31.902 1.00 45.34 138 LEU A C 1
ATOM 971 O O . LEU A 1 138 ? 9.831 -1.829 -31.844 1.00 45.34 138 LEU A O 1
ATOM 975 N N . LYS A 1 139 ? 11.882 -2.665 -31.578 1.00 41.97 139 LYS A N 1
ATOM 976 C CA . LYS A 1 139 ? 11.442 -3.785 -30.754 1.00 41.97 139 LYS A CA 1
ATOM 977 C C . LYS A 1 139 ? 11.200 -3.206 -29.376 1.00 41.97 139 LYS A C 1
ATOM 979 O O . LYS A 1 139 ? 12.153 -2.795 -28.712 1.00 41.97 139 LYS A O 1
ATOM 984 N N . MET A 1 140 ? 9.935 -3.183 -28.962 1.00 41.03 140 MET A N 1
ATOM 985 C CA . MET A 1 140 ? 9.607 -3.004 -27.555 1.00 41.03 140 MET A CA 1
ATOM 986 C C . MET A 1 140 ? 10.503 -3.961 -26.753 1.00 41.03 140 MET A C 1
ATOM 988 O O . MET A 1 140 ? 10.630 -5.130 -27.148 1.00 41.03 140 MET A O 1
ATOM 992 N N . PRO A 1 141 ? 11.197 -3.492 -25.704 1.00 41.28 141 PRO A N 1
ATOM 993 C CA . PRO A 1 141 ? 11.966 -4.391 -24.860 1.00 41.28 141 PRO A CA 1
ATOM 994 C C . PRO A 1 141 ? 11.030 -5.511 -24.395 1.00 41.28 141 PRO A C 1
ATOM 996 O O . PRO A 1 141 ? 9.944 -5.238 -23.891 1.00 41.28 141 PRO A O 1
ATOM 999 N N . LYS A 1 142 ? 11.419 -6.769 -24.640 1.00 40.19 142 LYS A N 1
ATOM 1000 C CA . LYS A 1 142 ? 10.721 -7.944 -24.105 1.00 40.19 142 LYS A CA 1
ATOM 1001 C C . LYS A 1 142 ? 10.721 -7.829 -22.590 1.00 40.19 142 LYS A C 1
ATOM 1003 O O . LYS A 1 142 ? 11.764 -8.110 -22.007 1.00 40.19 142 LYS A O 1
ATOM 1008 N N . GLY A 1 143 ? 9.595 -7.431 -22.005 1.00 43.88 143 GLY A N 1
ATOM 1009 C CA . GLY A 1 143 ? 9.461 -7.165 -20.581 1.00 43.88 143 GLY A CA 1
ATOM 1010 C C . GLY A 1 143 ? 10.441 -6.096 -20.093 1.00 43.88 143 GLY A C 1
ATOM 1011 O O . GLY A 1 143 ? 11.616 -6.039 -20.455 1.00 43.88 143 GLY A O 1
ATOM 1012 N N . ILE A 1 144 ? 10.011 -5.231 -19.185 1.00 44.78 144 ILE A N 1
ATOM 1013 C CA . ILE A 1 144 ? 10.989 -4.464 -18.416 1.00 44.78 144 ILE A CA 1
ATOM 1014 C C . ILE A 1 144 ? 11.580 -5.419 -17.367 1.00 44.78 144 ILE A C 1
ATOM 1016 O O . ILE A 1 144 ? 11.233 -5.346 -16.191 1.00 44.78 144 ILE A O 1
ATOM 1020 N N . SER A 1 145 ? 12.481 -6.325 -17.775 1.00 41.34 145 SER A N 1
ATOM 1021 C CA . SER A 1 145 ? 13.192 -7.286 -16.908 1.00 41.34 145 SER A CA 1
ATOM 1022 C C . SER A 1 145 ? 14.252 -6.596 -16.029 1.00 41.34 145 SER A C 1
ATOM 1024 O O . SER A 1 145 ? 15.411 -7.008 -15.939 1.00 41.34 145 SER A O 1
ATOM 1026 N N . GLY A 1 146 ? 13.881 -5.464 -15.441 1.00 41.75 146 GLY A N 1
ATOM 1027 C CA . GLY A 1 146 ? 14.774 -4.560 -14.736 1.00 41.75 146 GLY A CA 1
ATOM 1028 C C . GLY A 1 146 ? 14.072 -3.432 -13.985 1.00 41.75 146 GLY A C 1
ATOM 1029 O O . GLY A 1 146 ? 14.776 -2.623 -13.386 1.00 41.75 146 GLY A O 1
ATOM 1030 N N . LEU A 1 147 ? 12.729 -3.361 -13.978 1.00 43.97 147 LEU A N 1
ATOM 1031 C CA . LEU A 1 147 ? 12.031 -2.408 -13.106 1.00 43.97 147 LEU A CA 1
ATOM 1032 C C . LEU A 1 147 ? 12.284 -2.793 -11.641 1.00 43.97 147 LEU A C 1
ATOM 1034 O O . LEU A 1 147 ? 12.762 -1.964 -10.879 1.00 43.97 147 LEU A O 1
ATOM 1038 N N . SER A 1 148 ? 12.133 -4.085 -11.326 1.00 44.47 148 SER A N 1
ATOM 1039 C CA . SER A 1 148 ? 12.584 -4.743 -10.087 1.00 44.47 148 SER A CA 1
ATOM 1040 C C . SER A 1 148 ? 13.976 -4.271 -9.640 1.00 44.47 148 SER A C 1
ATOM 1042 O O . SER A 1 148 ? 14.145 -3.750 -8.548 1.00 44.47 148 SER A O 1
ATOM 1044 N N . LYS A 1 149 ? 14.967 -4.316 -10.540 1.00 42.53 149 LYS A N 1
ATOM 1045 C CA . LYS A 1 149 ? 16.373 -3.982 -10.239 1.00 42.53 149 LYS A CA 1
ATOM 1046 C C . LYS A 1 149 ? 16.641 -2.486 -10.011 1.00 42.53 149 LYS A C 1
ATOM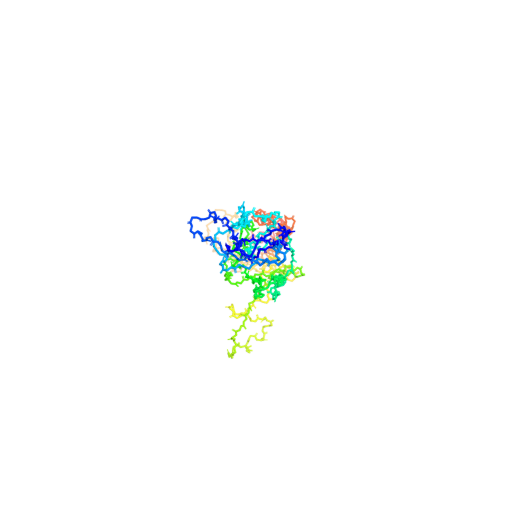 1048 O O . LYS A 1 149 ? 17.720 -2.135 -9.537 1.00 42.53 149 LYS A O 1
ATOM 1053 N N . LYS A 1 150 ? 15.710 -1.611 -10.414 1.00 43.88 150 L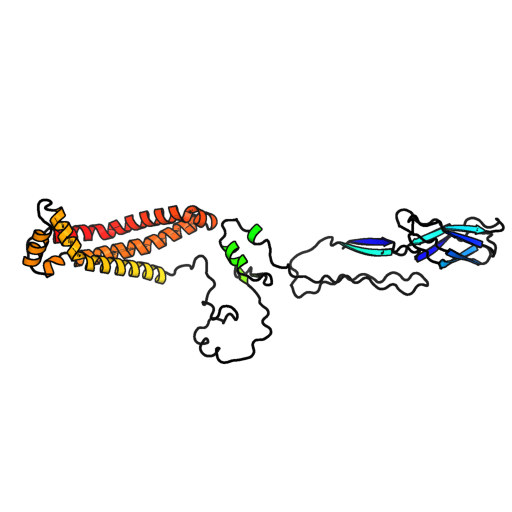YS A N 1
ATOM 1054 C CA . LYS A 1 150 ? 15.748 -0.153 -10.194 1.00 43.88 150 LYS A CA 1
ATOM 1055 C C . LYS A 1 150 ? 14.889 0.299 -9.014 1.00 43.88 150 LYS A C 1
ATOM 1057 O O . LYS A 1 150 ? 15.017 1.451 -8.602 1.00 43.88 150 LYS A O 1
ATOM 1062 N N . LEU A 1 151 ? 14.019 -0.562 -8.498 1.00 42.34 151 LEU A N 1
ATOM 1063 C CA . LEU A 1 151 ? 13.261 -0.306 -7.285 1.00 42.34 151 LEU A CA 1
ATOM 1064 C C . LEU A 1 151 ? 14.062 -0.809 -6.077 1.00 42.34 151 LEU A C 1
ATOM 1066 O O . LEU A 1 151 ? 14.858 -1.739 -6.173 1.00 42.34 151 LEU A O 1
ATOM 1070 N N . SER A 1 152 ? 13.902 -0.135 -4.938 1.00 43.44 152 SER A N 1
ATOM 1071 C CA . SER A 1 152 ? 14.466 -0.616 -3.675 1.00 43.44 152 SER A CA 1
ATOM 1072 C C . SER A 1 152 ? 13.942 -2.035 -3.404 1.00 43.44 152 SER A C 1
ATOM 1074 O O . SER A 1 152 ? 12.736 -2.228 -3.570 1.00 43.44 152 SER A O 1
ATOM 1076 N N . PRO A 1 153 ? 14.772 -2.984 -2.925 1.00 46.84 153 PRO A N 1
ATOM 1077 C CA . PRO A 1 153 ? 14.381 -4.377 -2.652 1.00 46.84 153 PRO A CA 1
ATOM 1078 C C . PRO A 1 153 ? 13.310 -4.548 -1.551 1.00 46.84 153 PRO A C 1
ATOM 1080 O O . PRO A 1 153 ? 13.051 -5.658 -1.099 1.00 46.84 153 PRO A O 1
ATOM 1083 N N . GLN A 1 154 ? 12.711 -3.452 -1.080 1.00 48.06 154 GLN A N 1
ATOM 1084 C CA . GLN A 1 154 ? 11.603 -3.419 -0.124 1.00 48.06 154 GLN A CA 1
ATOM 1085 C C . GLN A 1 154 ? 10.296 -2.885 -0.737 1.00 48.06 154 GLN A C 1
ATOM 1087 O O . GLN A 1 154 ? 9.289 -2.830 -0.048 1.00 48.06 154 GLN A O 1
ATOM 1092 N N . SER A 1 155 ? 10.277 -2.481 -2.014 1.00 48.59 155 SER A N 1
ATOM 1093 C CA . SER A 1 155 ? 9.101 -1.845 -2.614 1.00 48.59 155 SER A CA 1
ATOM 1094 C C . SER A 1 155 ? 8.084 -2.868 -3.119 1.00 48.59 155 SER A C 1
ATOM 1096 O O . SER A 1 155 ? 8.353 -3.617 -4.054 1.00 48.59 155 SER A O 1
ATOM 1098 N N . ILE A 1 156 ? 6.852 -2.816 -2.604 1.00 51.53 156 ILE A N 1
ATOM 1099 C CA . ILE A 1 156 ? 5.747 -3.702 -3.028 1.00 51.53 156 ILE A CA 1
ATOM 1100 C C . ILE A 1 156 ? 5.389 -3.577 -4.522 1.00 51.53 156 ILE A C 1
ATOM 1102 O O . ILE A 1 156 ? 4.703 -4.424 -5.089 1.00 51.53 156 ILE A O 1
ATOM 1106 N N . SER A 1 157 ? 5.826 -2.500 -5.176 1.00 53.97 157 SER A N 1
ATOM 1107 C CA . SER A 1 157 ? 5.653 -2.306 -6.617 1.00 53.97 157 SER A CA 1
ATOM 1108 C C . SER A 1 157 ? 6.449 -3.325 -7.447 1.00 53.97 157 SER A C 1
ATOM 1110 O O . SER A 1 157 ? 6.103 -3.557 -8.606 1.00 53.97 157 SER A O 1
ATOM 1112 N N . GLU A 1 158 ? 7.477 -3.953 -6.864 1.00 55.06 158 GLU A N 1
ATOM 1113 C CA . GLU A 1 158 ? 8.238 -5.051 -7.467 1.00 55.06 158 GLU A CA 1
ATOM 1114 C C . GLU A 1 158 ? 7.392 -6.328 -7.610 1.00 55.06 158 GLU A C 1
ATOM 1116 O O . GLU A 1 158 ? 7.382 -6.935 -8.678 1.00 55.06 158 GLU A O 1
ATOM 1121 N N . GLU A 1 159 ? 6.606 -6.693 -6.593 1.00 55.34 159 GLU A N 1
ATOM 1122 C CA . GLU A 1 159 ? 5.693 -7.848 -6.659 1.00 55.34 159 GLU A CA 1
ATOM 1123 C C . GLU A 1 159 ? 4.558 -7.621 -7.667 1.00 55.34 159 GLU A C 1
ATOM 1125 O O . GLU A 1 159 ? 4.176 -8.523 -8.410 1.00 55.34 159 GLU A O 1
ATOM 1130 N N . LEU A 1 160 ? 4.048 -6.390 -7.756 1.00 55.03 160 LEU A N 1
ATOM 1131 C CA . LEU A 1 160 ? 2.984 -6.042 -8.702 1.00 55.03 160 LEU A CA 1
ATOM 1132 C C . LEU A 1 160 ? 3.463 -6.039 -10.158 1.00 55.03 160 LEU A C 1
ATOM 1134 O O . LEU A 1 160 ? 2.679 -6.344 -11.054 1.00 55.03 160 LEU A O 1
ATOM 1138 N N . THR A 1 161 ? 4.741 -5.734 -10.412 1.00 53.97 161 THR A N 1
ATOM 1139 C CA . THR A 1 161 ? 5.303 -5.820 -11.770 1.00 53.97 161 THR A CA 1
ATOM 1140 C C . THR A 1 161 ? 5.522 -7.259 -12.227 1.00 53.97 161 THR A C 1
ATOM 1142 O O . THR A 1 161 ? 5.501 -7.500 -13.429 1.00 53.97 161 THR A O 1
ATOM 1145 N N . GLN A 1 162 ? 5.656 -8.218 -11.303 1.00 55.50 162 GLN A N 1
ATOM 1146 C CA . GLN A 1 162 ? 5.718 -9.651 -11.628 1.00 55.50 162 GLN A CA 1
ATOM 1147 C C . GLN A 1 162 ? 4.365 -10.226 -12.077 1.00 55.50 162 GLN A C 1
ATOM 1149 O O . GLN A 1 162 ? 4.328 -11.281 -12.705 1.00 55.50 162 GLN A O 1
ATOM 1154 N N . LEU A 1 163 ? 3.253 -9.549 -11.770 1.00 52.84 163 LEU A N 1
ATOM 1155 C CA . LEU A 1 163 ? 1.906 -9.961 -12.182 1.00 52.84 163 LEU A CA 1
ATOM 1156 C C . LEU A 1 163 ? 1.524 -9.469 -13.586 1.00 52.84 163 LEU A C 1
ATOM 1158 O O . LEU A 1 163 ? 0.496 -9.885 -14.124 1.00 52.84 163 LEU A O 1
ATOM 1162 N N . ILE A 1 164 ? 2.318 -8.574 -14.179 1.00 55.06 164 ILE A N 1
ATOM 1163 C CA . ILE A 1 164 ? 2.073 -8.047 -15.521 1.00 55.06 164 ILE A CA 1
ATOM 1164 C C . ILE A 1 164 ? 2.725 -9.003 -16.533 1.00 55.06 164 ILE A C 1
ATOM 1166 O O . ILE A 1 164 ? 3.905 -9.315 -16.383 1.00 55.06 164 ILE A O 1
ATOM 1170 N N . PRO A 1 165 ? 2.000 -9.472 -17.569 1.00 51.78 165 PRO A N 1
ATOM 1171 C CA . PRO A 1 165 ? 2.588 -10.303 -18.613 1.00 51.78 165 PRO A CA 1
ATOM 1172 C C . PRO A 1 165 ? 3.794 -9.611 -19.254 1.00 51.78 165 PRO A C 1
ATOM 1174 O O . PRO A 1 165 ? 3.729 -8.420 -19.553 1.00 51.78 165 PRO A O 1
ATOM 1177 N N . ASP A 1 166 ? 4.851 -10.366 -19.564 1.00 50.06 166 ASP A N 1
ATOM 1178 C CA . ASP A 1 166 ? 6.093 -9.848 -20.170 1.00 50.06 166 ASP A CA 1
ATOM 1179 C C . ASP A 1 166 ? 5.881 -9.058 -21.481 1.00 50.06 166 ASP A C 1
ATOM 1181 O O . ASP A 1 166 ? 6.777 -8.358 -21.958 1.00 50.06 166 ASP A O 1
ATOM 1185 N N . SER A 1 167 ? 4.702 -9.181 -22.094 1.00 44.47 167 SER A N 1
ATOM 1186 C CA . SER A 1 167 ? 4.292 -8.480 -23.310 1.00 44.47 167 SER A CA 1
ATOM 1187 C C . SER A 1 167 ? 3.756 -7.063 -23.083 1.00 44.47 167 SER A C 1
ATOM 1189 O O . SER A 1 167 ? 3.485 -6.370 -24.060 1.00 44.47 167 SER A O 1
ATOM 1191 N N . VAL A 1 168 ? 3.552 -6.639 -21.836 1.00 52.25 168 VAL A N 1
ATOM 1192 C CA . VAL A 1 168 ? 2.836 -5.406 -21.498 1.00 52.25 168 VAL A CA 1
ATOM 1193 C C . VAL A 1 168 ? 3.770 -4.427 -20.778 1.00 52.25 168 VAL A C 1
ATOM 1195 O O . VAL A 1 168 ? 4.326 -4.731 -19.725 1.00 52.25 168 VAL A O 1
ATOM 1198 N N . VAL A 1 169 ? 3.950 -3.234 -21.355 1.00 52.72 169 VAL A N 1
ATOM 1199 C CA . VAL A 1 169 ? 4.891 -2.209 -20.874 1.00 52.72 169 VAL A CA 1
ATOM 1200 C C . VAL A 1 169 ? 4.105 -1.020 -20.299 1.00 52.72 169 VAL A C 1
ATOM 1202 O O . VAL A 1 169 ? 3.384 -0.367 -21.051 1.00 52.72 169 VAL A O 1
ATOM 1205 N N . PRO A 1 170 ? 4.219 -0.707 -18.994 1.00 57.28 170 PRO A N 1
ATOM 1206 C CA . PRO A 1 170 ? 3.586 0.478 -18.419 1.00 57.28 170 PRO A CA 1
ATOM 1207 C C . PRO A 1 170 ? 4.288 1.773 -18.872 1.00 57.28 170 PRO A C 1
ATOM 1209 O O . PRO A 1 170 ? 5.505 1.907 -18.743 1.00 57.28 170 PRO A O 1
ATOM 1212 N N . SER A 1 171 ? 3.514 2.743 -19.357 1.00 48.94 171 SER A N 1
ATOM 1213 C CA . SER A 1 171 ? 3.931 4.110 -19.693 1.00 48.94 171 SER A CA 1
ATOM 1214 C C . SER A 1 171 ? 3.671 5.045 -18.508 1.00 48.94 171 SER A C 1
ATOM 1216 O O . SER A 1 171 ? 2.642 4.925 -17.855 1.00 48.94 171 SER A O 1
ATOM 1218 N N . TYR A 1 172 ? 4.587 5.958 -18.175 1.00 52.47 172 TYR A N 1
ATOM 1219 C CA . TYR A 1 172 ? 4.384 6.910 -17.073 1.00 52.47 172 TYR A CA 1
ATOM 1220 C C . TYR A 1 172 ? 3.792 8.220 -17.591 1.00 52.47 172 TYR A C 1
ATOM 1222 O O . TYR A 1 172 ? 4.441 8.935 -18.354 1.00 52.47 172 TYR A O 1
ATOM 1230 N N . ASP A 1 173 ? 2.589 8.554 -17.136 1.00 52.72 173 ASP A N 1
ATOM 1231 C CA . ASP A 1 173 ? 1.953 9.843 -17.381 1.00 52.72 173 ASP A CA 1
ATOM 1232 C C . ASP A 1 173 ? 2.447 10.866 -16.345 1.00 52.72 173 ASP A C 1
ATOM 1234 O O . ASP A 1 173 ? 2.193 10.750 -15.138 1.00 52.72 173 ASP A O 1
ATOM 1238 N N . SER A 1 174 ? 3.173 11.878 -16.825 1.00 42.81 174 SER A N 1
ATOM 1239 C CA . SER A 1 174 ? 3.757 12.938 -16.001 1.00 42.81 174 SER A CA 1
ATOM 1240 C C . SER A 1 174 ? 2.744 13.952 -15.472 1.00 42.81 174 SER A C 1
ATOM 1242 O O . SER A 1 174 ? 3.019 14.575 -14.446 1.00 42.81 174 SER A O 1
ATOM 1244 N N . GLU A 1 175 ? 1.595 14.128 -16.129 1.00 49.62 175 GLU A N 1
ATOM 1245 C CA . GLU A 1 175 ? 0.559 15.063 -15.672 1.00 49.62 175 GLU A CA 1
ATOM 1246 C C . GLU A 1 175 ? -0.244 14.457 -14.526 1.00 49.62 175 GLU A C 1
ATOM 1248 O O . GLU A 1 175 ? -0.475 15.104 -13.503 1.00 49.62 175 GLU A O 1
ATOM 1253 N N . GLN A 1 176 ? -0.611 13.182 -14.662 1.00 48.91 176 GLN A N 1
ATOM 1254 C CA . GLN A 1 176 ? -1.404 12.484 -13.650 1.00 48.91 176 GLN A CA 1
ATOM 1255 C C . GLN A 1 176 ? -0.561 11.765 -12.596 1.00 48.91 176 GLN A C 1
ATOM 1257 O O . GLN A 1 176 ? -1.122 11.211 -11.653 1.00 48.91 176 GLN A O 1
ATOM 1262 N N . LYS A 1 177 ? 0.772 11.777 -12.741 1.00 49.44 177 LYS A N 1
ATOM 1263 C CA . LYS A 1 177 ? 1.737 11.087 -11.867 1.00 49.44 177 LYS A CA 1
ATOM 1264 C C . LYS A 1 177 ? 1.415 9.595 -11.682 1.00 49.44 177 LYS A C 1
ATOM 1266 O O . LYS A 1 177 ? 1.529 9.062 -10.577 1.00 49.44 177 LYS A O 1
ATOM 1271 N N . ARG A 1 178 ? 0.979 8.909 -12.747 1.00 48.06 178 ARG A N 1
ATOM 1272 C CA . ARG A 1 178 ? 0.550 7.494 -12.711 1.00 48.06 178 ARG A CA 1
ATOM 1273 C C . ARG A 1 178 ? 1.104 6.706 -13.896 1.00 48.06 178 ARG A C 1
ATOM 1275 O O . ARG A 1 178 ? 1.320 7.259 -14.964 1.00 48.06 178 ARG A O 1
ATOM 1282 N N . TYR A 1 179 ? 1.302 5.401 -13.708 1.00 51.84 179 TYR A N 1
ATOM 1283 C CA . TYR A 1 179 ? 1.653 4.482 -14.794 1.00 51.84 179 TYR A CA 1
ATOM 1284 C C . TYR A 1 179 ? 0.377 3.967 -15.479 1.00 51.84 179 TYR A C 1
ATOM 1286 O O . TYR A 1 179 ? -0.478 3.376 -14.818 1.00 51.84 179 TYR A O 1
ATOM 1294 N N . SER A 1 180 ? 0.235 4.197 -16.782 1.00 50.06 180 SER A N 1
ATOM 1295 C CA . SER A 1 180 ? -0.827 3.668 -17.636 1.00 50.06 180 SER A CA 1
ATOM 1296 C C . SER A 1 180 ? -0.329 2.451 -18.415 1.00 50.06 180 SER A C 1
ATOM 1298 O O . SER A 1 180 ? 0.828 2.366 -18.817 1.00 50.06 180 SER A O 1
ATOM 1300 N N . VAL A 1 181 ? -1.202 1.468 -18.603 1.00 51.00 181 VAL A N 1
ATOM 1301 C CA . VAL A 1 181 ? -0.897 0.242 -19.339 1.00 51.00 181 VAL A CA 1
ATOM 1302 C C . VAL A 1 181 ? -1.849 0.169 -20.525 1.00 51.00 181 VAL A C 1
ATOM 1304 O O . VAL A 1 181 ? -3.047 -0.047 -20.343 1.00 51.00 181 VAL A O 1
ATOM 1307 N N . GLU A 1 182 ? -1.330 0.380 -21.730 1.00 51.62 182 GLU A N 1
ATOM 1308 C CA . GLU A 1 182 ? -2.109 0.256 -22.961 1.00 51.62 182 GLU A CA 1
ATOM 1309 C C . GLU A 1 182 ? -2.046 -1.191 -23.455 1.00 51.62 182 GLU A C 1
ATOM 1311 O O . GLU A 1 182 ? -0.972 -1.727 -23.723 1.00 51.62 182 GLU A O 1
ATOM 1316 N N . VAL A 1 183 ? -3.206 -1.845 -23.546 1.00 52.03 183 VAL A N 1
ATOM 1317 C CA . VAL A 1 183 ? -3.325 -3.195 -24.110 1.00 52.03 183 VAL A CA 1
ATOM 1318 C C . VAL A 1 183 ? -4.077 -3.079 -25.438 1.00 52.03 183 VAL A C 1
ATOM 1320 O O . VAL A 1 183 ? -5.193 -2.552 -25.436 1.00 52.03 183 VAL A O 1
ATOM 1323 N N . PRO A 1 184 ? -3.526 -3.554 -26.570 1.00 43.44 184 PRO A N 1
ATOM 1324 C CA . PRO A 1 184 ? -4.251 -3.560 -27.832 1.00 43.44 184 PRO A CA 1
ATOM 1325 C C . PRO A 1 184 ? -5.285 -4.689 -27.802 1.00 43.44 184 PRO A C 1
ATOM 1327 O O . PRO A 1 184 ? -4.933 -5.865 -27.762 1.00 43.44 184 PRO A O 1
ATOM 1330 N N . ILE A 1 185 ? -6.574 -4.344 -27.783 1.00 45.78 185 ILE A N 1
ATOM 1331 C CA . ILE A 1 185 ? -7.668 -5.324 -27.803 1.00 45.78 185 ILE A CA 1
ATOM 1332 C C . ILE A 1 185 ? -8.222 -5.401 -29.229 1.00 45.78 185 ILE A C 1
ATOM 1334 O O . ILE A 1 185 ? -9.211 -4.750 -29.563 1.00 45.78 185 ILE A O 1
ATOM 1338 N N . GLU A 1 186 ? -7.603 -6.217 -30.079 1.00 36.53 186 GLU A N 1
ATOM 1339 C CA . GLU A 1 186 ? -8.275 -6.734 -31.274 1.00 36.53 186 GLU A CA 1
ATOM 1340 C C . GLU A 1 186 ? -9.050 -8.001 -30.883 1.00 36.53 186 GLU A C 1
ATOM 1342 O O . GLU A 1 186 ? -8.450 -9.021 -30.556 1.00 36.53 186 GLU A O 1
ATOM 1347 N N . GLY A 1 187 ? -10.390 -7.955 -30.920 1.00 38.75 187 GLY A N 1
ATOM 1348 C CA . GLY A 1 187 ? -11.175 -9.192 -31.068 1.00 38.75 187 GLY A CA 1
ATOM 1349 C C . GLY A 1 187 ? -12.317 -9.508 -30.098 1.00 38.75 187 GLY A C 1
ATOM 1350 O O . GLY A 1 187 ? -12.663 -10.680 -29.997 1.00 38.75 187 GLY A O 1
ATOM 1351 N N . VAL A 1 188 ? -12.978 -8.550 -29.435 1.00 39.97 188 VAL A N 1
ATOM 1352 C CA . VAL A 1 188 ? -14.200 -8.872 -28.654 1.00 39.97 188 VAL A CA 1
ATOM 1353 C C . VAL A 1 188 ? -15.442 -8.193 -29.238 1.00 39.97 188 VAL A C 1
ATOM 1355 O O . VAL A 1 188 ? -15.870 -7.127 -28.802 1.00 39.97 188 VAL A O 1
ATOM 1358 N N . ARG A 1 189 ? -16.044 -8.838 -30.247 1.00 39.66 189 ARG A N 1
ATOM 1359 C CA . ARG A 1 189 ? -17.439 -8.613 -30.670 1.00 39.66 189 ARG A CA 1
ATOM 1360 C C . ARG A 1 189 ? -18.313 -9.758 -30.135 1.00 39.66 189 ARG A C 1
ATOM 1362 O O . ARG A 1 189 ? -18.162 -10.891 -30.574 1.00 39.66 189 ARG A O 1
ATOM 1369 N N . GLY A 1 190 ? -19.265 -9.424 -29.258 1.00 36.03 190 GLY A N 1
ATOM 1370 C CA . GLY A 1 190 ? -20.321 -10.310 -28.731 1.00 36.03 190 GLY A CA 1
ATOM 1371 C C . GLY A 1 190 ? -20.025 -10.812 -27.309 1.00 36.03 190 GLY A C 1
ATOM 1372 O O . GLY A 1 190 ? -18.893 -11.142 -27.007 1.00 36.03 190 GLY A O 1
ATOM 1373 N N . ALA A 1 191 ? -20.948 -10.900 -26.353 1.00 36.00 191 ALA A N 1
ATOM 1374 C CA . ALA A 1 191 ? -22.389 -10.701 -26.336 1.00 36.00 191 ALA A CA 1
ATOM 1375 C C . ALA A 1 191 ? -22.850 -10.485 -24.872 1.00 36.00 191 ALA A C 1
ATOM 1377 O O . ALA A 1 191 ? -22.249 -11.006 -23.937 1.00 36.00 191 ALA A O 1
ATOM 1378 N N . GLY A 1 192 ? -23.940 -9.736 -24.675 1.00 36.94 192 GLY A N 1
ATOM 1379 C CA . GLY A 1 192 ? -24.901 -9.918 -23.571 1.00 36.94 192 GLY A CA 1
ATOM 1380 C C . GLY A 1 192 ? -24.541 -9.508 -22.132 1.00 36.94 192 GLY A C 1
ATOM 1381 O O . GLY A 1 192 ? -25.458 -9.209 -21.376 1.00 36.94 192 GLY A O 1
ATOM 1382 N N . LEU A 1 193 ? -23.268 -9.439 -21.730 1.00 39.69 193 LEU A N 1
ATOM 1383 C CA . LEU A 1 193 ? -22.889 -9.155 -20.328 1.00 39.69 193 LEU A CA 1
ATOM 1384 C C . LEU A 1 193 ? -22.668 -7.657 -20.014 1.00 39.69 193 LEU A C 1
ATOM 1386 O O . LEU A 1 193 ? -22.432 -7.275 -18.871 1.00 39.69 193 LEU A O 1
ATOM 1390 N N . LEU A 1 194 ? -22.745 -6.795 -21.031 1.00 40.81 194 LEU A N 1
ATOM 1391 C CA . LEU A 1 194 ? -22.416 -5.365 -20.949 1.00 40.81 194 LEU A CA 1
ATOM 1392 C C . LEU A 1 194 ? -23.553 -4.478 -20.409 1.00 40.81 194 LEU A C 1
ATOM 1394 O O . LEU A 1 194 ? -23.292 -3.365 -19.960 1.00 40.81 194 LEU A O 1
ATOM 1398 N N . SER A 1 195 ? -24.808 -4.942 -20.400 1.00 38.88 195 SER A N 1
ATOM 1399 C CA . SER A 1 195 ? -25.947 -4.107 -19.978 1.00 38.88 195 SER A CA 1
ATOM 1400 C C . SER A 1 195 ? -26.162 -4.058 -18.463 1.00 38.88 195 SER A C 1
ATOM 1402 O O . SER A 1 195 ? -26.732 -3.091 -17.964 1.00 38.88 195 SER A O 1
ATOM 1404 N N . THR A 1 196 ? -25.693 -5.058 -17.711 1.00 37.69 196 THR A N 1
ATOM 1405 C CA . THR A 1 196 ? -25.830 -5.075 -16.241 1.00 37.69 196 THR A CA 1
ATOM 1406 C C . THR A 1 196 ? -24.724 -4.268 -15.553 1.00 37.69 196 THR A C 1
ATOM 1408 O O . THR A 1 196 ? -24.935 -3.731 -14.468 1.00 37.69 196 THR A O 1
ATOM 1411 N N . VAL A 1 197 ? -23.565 -4.107 -16.201 1.00 39.78 197 VAL A N 1
ATOM 1412 C CA . VAL A 1 197 ? -22.410 -3.392 -15.631 1.00 39.78 197 VAL A CA 1
ATOM 1413 C C . VAL A 1 197 ? -22.502 -1.876 -15.825 1.00 39.78 197 VAL A C 1
ATOM 1415 O O . VAL A 1 197 ? -21.992 -1.130 -14.999 1.00 39.78 197 VAL A O 1
ATOM 1418 N N . SER A 1 198 ? -23.256 -1.395 -16.819 1.00 39.09 198 SER A N 1
ATOM 1419 C CA . SER A 1 198 ? -23.412 0.043 -17.100 1.00 39.09 198 SER A CA 1
ATOM 1420 C C . SER A 1 198 ? -24.101 0.861 -15.986 1.00 39.09 198 SER A C 1
ATOM 1422 O O . SER A 1 198 ? -24.183 2.082 -16.110 1.00 39.09 198 SER A O 1
ATOM 1424 N N . ARG A 1 199 ? -24.602 0.237 -14.905 1.00 38.47 199 ARG A N 1
ATOM 1425 C CA . ARG A 1 199 ? -25.091 0.957 -13.708 1.00 38.47 199 ARG A CA 1
ATOM 1426 C C . ARG A 1 199 ? -23.982 1.355 -12.733 1.00 38.47 199 ARG A C 1
ATOM 1428 O O . ARG A 1 199 ? -24.183 2.280 -11.953 1.00 38.47 199 ARG A O 1
ATOM 1435 N N . CYS A 1 200 ? -22.825 0.705 -12.793 1.00 37.97 200 CYS A N 1
ATOM 1436 C CA . CYS A 1 200 ? -21.627 1.127 -12.083 1.00 37.97 200 CYS A CA 1
ATOM 1437 C C . CYS A 1 200 ? -20.724 1.775 -13.129 1.00 37.97 200 CYS A C 1
ATOM 1439 O O . CYS A 1 200 ? -20.207 1.074 -13.987 1.00 37.97 200 CYS A O 1
ATOM 1441 N N . GLY A 1 201 ? -20.559 3.097 -13.104 1.00 41.56 201 GLY A N 1
ATOM 1442 C CA . GLY A 1 201 ? -19.781 3.862 -14.094 1.00 41.56 201 GLY A CA 1
ATOM 1443 C C . GLY A 1 201 ? -18.269 3.568 -14.147 1.00 41.56 201 GLY A C 1
ATOM 1444 O O . GLY A 1 201 ? -17.494 4.470 -14.440 1.00 41.56 201 GLY A O 1
ATOM 1445 N N . GLY A 1 202 ? -17.831 2.348 -13.832 1.00 44.12 202 GLY A N 1
ATOM 1446 C CA . GLY A 1 202 ? -16.464 1.874 -14.003 1.00 44.12 202 GLY A CA 1
ATOM 1447 C C . GLY A 1 202 ? -16.289 1.197 -15.362 1.00 44.12 202 GLY A C 1
ATOM 1448 O O . GLY A 1 202 ? -17.074 0.331 -15.747 1.00 44.12 202 GLY A O 1
ATOM 1449 N N . ALA A 1 203 ? -15.244 1.584 -16.093 1.00 43.00 203 ALA A N 1
ATOM 1450 C CA . ALA A 1 203 ? -14.843 0.906 -17.320 1.00 43.00 203 ALA A CA 1
ATOM 1451 C C . ALA A 1 203 ? -14.473 -0.560 -17.019 1.00 43.00 203 ALA A C 1
ATOM 1453 O O . ALA A 1 203 ? -13.664 -0.836 -16.133 1.00 43.00 203 ALA A O 1
ATOM 1454 N N . LEU A 1 204 ? -15.079 -1.497 -17.749 1.00 41.78 204 LEU A N 1
ATOM 1455 C CA . LEU A 1 204 ? -14.802 -2.932 -17.657 1.00 41.78 204 LEU A CA 1
ATOM 1456 C C . LEU A 1 204 ? -13.361 -3.240 -18.088 1.00 41.78 204 LEU A C 1
ATOM 1458 O O . LEU A 1 204 ? -12.950 -2.844 -19.178 1.00 41.78 204 LEU A O 1
ATOM 1462 N N . ASP A 1 205 ? -12.616 -3.969 -17.252 1.00 47.72 205 ASP A N 1
ATOM 1463 C CA . ASP A 1 205 ? -11.358 -4.594 -17.658 1.00 47.72 205 ASP A CA 1
ATOM 1464 C C . ASP A 1 205 ? -11.677 -5.915 -18.370 1.00 47.72 205 ASP A C 1
ATOM 1466 O O . ASP A 1 205 ? -12.355 -6.763 -17.779 1.00 47.72 205 ASP A O 1
ATOM 1470 N N . PRO A 1 206 ? -11.206 -6.138 -19.605 1.00 43.91 206 PRO A N 1
ATOM 1471 C CA . PRO A 1 206 ? -11.443 -7.396 -20.304 1.00 43.91 206 PRO A CA 1
ATOM 1472 C C . PRO A 1 206 ? -10.740 -8.603 -19.661 1.00 43.91 206 PRO A C 1
ATOM 1474 O O . PRO A 1 206 ? -11.129 -9.731 -19.950 1.00 43.91 206 PRO A O 1
ATOM 1477 N N . VAL A 1 207 ? -9.747 -8.395 -18.789 1.00 43.97 207 VAL A N 1
ATOM 1478 C CA . VAL A 1 207 ? -8.998 -9.469 -18.114 1.00 43.97 207 VAL A CA 1
ATOM 1479 C C . VAL A 1 207 ? -9.490 -9.695 -16.682 1.00 43.97 207 VAL A C 1
ATOM 1481 O O . VAL A 1 207 ? -9.636 -10.838 -16.257 1.00 43.97 207 VAL A O 1
ATOM 1484 N N . PHE A 1 208 ? -9.781 -8.625 -15.938 1.00 39.81 208 PHE A N 1
ATOM 1485 C CA . PHE A 1 208 ? -10.087 -8.703 -14.498 1.00 39.81 208 PHE A CA 1
ATOM 1486 C C . PHE A 1 208 ? -11.562 -8.464 -14.134 1.00 39.81 208 PHE A C 1
ATOM 1488 O O . PHE A 1 208 ? -11.922 -8.504 -12.958 1.00 39.81 208 PHE A O 1
ATOM 1495 N N . GLY A 1 209 ? -12.437 -8.246 -15.120 1.00 47.88 209 GLY A N 1
ATOM 1496 C CA . GLY A 1 209 ? -13.849 -7.949 -14.880 1.00 47.88 209 GLY A CA 1
ATOM 1497 C C . GLY A 1 209 ? -14.082 -6.482 -14.484 1.00 47.88 209 GLY A C 1
ATOM 1498 O O . GLY A 1 209 ? -13.292 -5.610 -14.854 1.00 47.88 209 GLY A O 1
ATOM 1499 N N . PRO A 1 210 ? -15.194 -6.143 -13.801 1.00 46.81 210 PRO A N 1
ATOM 1500 C CA . PRO A 1 210 ? -15.496 -4.755 -13.456 1.00 46.81 210 PRO A CA 1
ATOM 1501 C C . PRO A 1 210 ? -14.368 -4.164 -12.603 1.00 46.81 210 PRO A C 1
ATOM 1503 O O . PRO A 1 210 ? -14.144 -4.595 -11.472 1.00 46.81 210 PRO A O 1
ATOM 1506 N N . ARG A 1 211 ? -13.652 -3.171 -13.153 1.00 45.47 211 ARG A N 1
ATOM 1507 C CA . ARG A 1 211 ? -12.624 -2.437 -12.409 1.00 45.47 211 ARG A CA 1
ATOM 1508 C C . ARG A 1 211 ? -13.296 -1.765 -11.219 1.00 45.47 211 ARG A C 1
ATOM 1510 O O . ARG A 1 211 ? -14.296 -1.065 -11.387 1.00 45.47 211 ARG A O 1
ATOM 1517 N N . GLY A 1 212 ? -12.726 -1.929 -10.026 1.00 42.66 212 GLY A N 1
ATOM 1518 C CA . GLY A 1 212 ? -12.996 -0.990 -8.941 1.00 42.66 212 GLY A CA 1
ATOM 1519 C C . GLY A 1 212 ? -12.704 0.424 -9.449 1.00 42.66 212 GLY A C 1
ATOM 1520 O O . GLY A 1 212 ? -11.713 0.626 -10.148 1.00 42.66 212 GLY A O 1
ATOM 1521 N N . CYS A 1 213 ? -13.580 1.388 -9.164 1.00 43.81 213 CYS A N 1
ATOM 1522 C CA . CYS A 1 213 ? -13.594 2.715 -9.799 1.00 43.81 213 CYS A CA 1
ATOM 1523 C C . CYS A 1 213 ? -12.356 3.604 -9.541 1.00 43.81 213 CYS A C 1
ATOM 1525 O O . CYS A 1 213 ? -12.377 4.786 -9.871 1.00 43.81 213 CYS A O 1
ATOM 1527 N N . SER A 1 214 ? -11.277 3.078 -8.967 1.00 41.62 214 SER A N 1
ATOM 1528 C CA . SER A 1 214 ? -10.043 3.813 -8.714 1.00 41.62 214 SER A CA 1
ATOM 1529 C C . SER A 1 214 ? -8.856 2.848 -8.584 1.00 41.62 214 SER A C 1
ATOM 1531 O O . SER A 1 214 ? -9.026 1.777 -7.994 1.00 41.62 214 SER A O 1
ATOM 1533 N N . PRO A 1 215 ? -7.650 3.214 -9.069 1.00 42.34 215 PRO A N 1
ATOM 1534 C CA . PRO A 1 215 ? -6.420 2.518 -8.694 1.00 42.34 215 PRO A CA 1
ATOM 1535 C C . PRO A 1 215 ? -6.319 2.444 -7.167 1.00 42.34 215 PRO A C 1
ATOM 1537 O O . PRO A 1 215 ? -6.846 3.319 -6.478 1.00 42.34 215 PRO A O 1
ATOM 1540 N N . VAL A 1 216 ? -5.636 1.432 -6.626 1.00 46.91 216 VAL A N 1
ATOM 1541 C CA . VAL A 1 216 ? -5.306 1.395 -5.193 1.00 46.91 216 VAL A CA 1
ATOM 1542 C C . VAL A 1 216 ? -4.335 2.542 -4.910 1.00 46.91 216 VAL A C 1
ATOM 1544 O O . VAL A 1 216 ? -3.117 2.393 -4.980 1.00 46.91 216 VAL A O 1
ATOM 1547 N N . GLU A 1 217 ? -4.874 3.725 -4.637 1.00 43.38 217 GLU A N 1
ATOM 1548 C CA . GLU A 1 217 ? -4.121 4.831 -4.073 1.00 43.38 217 GLU A CA 1
ATOM 1549 C C . GLU A 1 217 ? -3.682 4.399 -2.671 1.00 43.38 217 GLU A C 1
ATOM 1551 O O . GLU A 1 217 ? -4.450 4.493 -1.713 1.00 43.38 217 GLU A O 1
ATOM 1556 N N . ARG A 1 218 ? -2.434 3.909 -2.564 1.00 51.97 218 ARG A N 1
ATOM 1557 C CA . ARG A 1 218 ? -1.462 4.570 -1.688 1.00 51.97 218 ARG A CA 1
ATOM 1558 C C . ARG A 1 218 ? -2.015 5.035 -0.345 1.00 51.97 218 ARG A C 1
ATOM 1560 O O . ARG A 1 218 ? -2.048 4.347 0.672 1.00 51.97 218 ARG A O 1
ATOM 1567 N N . GLU A 1 219 ? -2.470 6.276 -0.432 1.00 54.66 219 GLU A N 1
ATOM 1568 C CA . GLU A 1 219 ? -3.029 7.071 0.629 1.00 54.66 219 GLU A CA 1
ATOM 1569 C C . GLU A 1 219 ? -4.218 7.828 0.046 1.00 54.66 219 GLU A C 1
ATOM 1571 O O . GLU A 1 219 ? -4.087 8.935 -0.470 1.00 54.66 219 GLU A O 1
ATOM 1576 N N . LYS A 1 220 ? -5.411 7.236 0.130 1.00 61.41 220 LYS A N 1
ATOM 1577 C CA . LYS A 1 220 ? -6.635 8.024 -0.015 1.00 61.41 220 LYS A CA 1
ATOM 1578 C C . LYS A 1 220 ? -6.578 9.144 1.027 1.00 61.41 220 LYS A C 1
ATOM 1580 O O . LYS A 1 220 ? -6.535 8.846 2.231 1.00 61.41 220 LYS A O 1
ATOM 1585 N N . GLN A 1 221 ? -6.571 10.402 0.582 1.00 66.56 221 GLN A N 1
ATOM 1586 C CA . GLN A 1 221 ? -6.835 11.535 1.465 1.00 66.56 221 GLN A CA 1
ATOM 1587 C C . GLN A 1 221 ? -8.228 11.316 2.052 1.00 66.56 221 GLN A C 1
ATOM 1589 O O . GLN A 1 221 ? -9.229 11.259 1.335 1.00 66.56 221 GLN A O 1
ATOM 1594 N N . LEU A 1 222 ? -8.271 11.048 3.354 1.00 73.69 222 LEU A N 1
ATOM 1595 C CA . LEU A 1 222 ? -9.527 10.776 4.024 1.00 73.69 222 LEU A CA 1
ATOM 1596 C C . LEU A 1 222 ? -10.257 12.088 4.213 1.00 73.69 222 LEU A C 1
ATOM 1598 O O . LEU A 1 222 ? -9.759 12.996 4.875 1.00 73.69 222 LEU A O 1
ATOM 1602 N N . ASP A 1 223 ? -11.457 12.143 3.660 1.00 83.44 223 ASP A N 1
ATOM 1603 C CA . ASP A 1 223 ? -12.378 13.215 3.969 1.00 83.44 223 ASP A CA 1
ATOM 1604 C C . ASP A 1 223 ? -12.822 13.127 5.439 1.00 83.44 223 ASP A C 1
ATOM 1606 O O . ASP A 1 223 ? -12.796 12.050 6.055 1.00 83.44 223 ASP A O 1
ATOM 1610 N N . LEU A 1 224 ? -13.276 14.250 5.994 1.00 82.75 224 LEU A N 1
ATOM 1611 C CA . LEU A 1 224 ? -13.803 14.344 7.356 1.00 82.75 224 LEU A CA 1
ATOM 1612 C C . LEU A 1 224 ? -14.935 13.332 7.590 1.00 82.75 224 LEU A C 1
ATOM 1614 O O . LEU A 1 224 ? -15.044 12.756 8.672 1.00 82.75 224 LEU A O 1
ATOM 1618 N N . GLU A 1 225 ? -15.727 13.046 6.554 1.00 87.62 225 GLU A N 1
ATOM 1619 C CA . GLU A 1 225 ? -16.769 12.016 6.581 1.00 87.62 225 GLU A CA 1
ATOM 1620 C C . GLU A 1 225 ? -16.202 10.607 6.828 1.00 87.62 225 GLU A C 1
ATOM 1622 O O . GLU A 1 225 ? -16.826 9.767 7.472 1.00 87.62 225 GLU A O 1
ATOM 1627 N N . THR A 1 226 ? -15.001 10.311 6.331 1.00 85.44 226 THR A N 1
ATOM 1628 C CA . THR A 1 226 ? -14.395 8.993 6.556 1.00 85.44 226 THR A CA 1
ATOM 1629 C C . THR A 1 226 ? -13.811 8.888 7.961 1.00 85.44 226 THR A C 1
ATOM 1631 O O . THR A 1 226 ? -13.969 7.857 8.613 1.00 85.44 226 THR A O 1
ATOM 1634 N N . TYR A 1 227 ? -13.221 9.970 8.479 1.00 84.12 227 TYR A N 1
ATOM 1635 C CA . TYR A 1 227 ? -12.801 10.025 9.881 1.00 84.12 227 TYR A CA 1
ATOM 1636 C C . TYR A 1 227 ? -13.982 9.893 10.846 1.00 84.12 227 TYR A C 1
ATOM 1638 O O . TYR A 1 227 ? -13.882 9.163 11.834 1.00 84.12 227 TYR A O 1
ATOM 1646 N N . SER A 1 228 ? -15.118 10.533 10.550 1.00 88.19 228 SER A N 1
ATOM 1647 C CA . SER A 1 228 ? -16.316 10.412 11.384 1.00 88.19 228 SER A CA 1
ATOM 1648 C C . SER A 1 228 ? -16.888 8.992 11.364 1.00 88.19 228 SER A C 1
ATOM 1650 O O . SER A 1 228 ? -17.322 8.507 12.407 1.00 88.19 228 SER A O 1
ATOM 1652 N N . LYS A 1 229 ? -16.809 8.278 10.231 1.00 90.12 229 LYS A N 1
ATOM 1653 C CA . LYS A 1 229 ? -17.163 6.849 10.152 1.00 90.12 229 LYS A CA 1
ATOM 1654 C C . LYS A 1 229 ? -16.276 5.990 11.047 1.00 90.12 229 LYS A C 1
ATOM 1656 O O . LYS A 1 229 ? -16.806 5.155 11.776 1.00 90.12 229 LYS A O 1
ATOM 1661 N N . PHE A 1 230 ? -14.958 6.205 11.047 1.00 87.44 230 PHE A N 1
ATOM 1662 C CA . PHE A 1 230 ? -14.060 5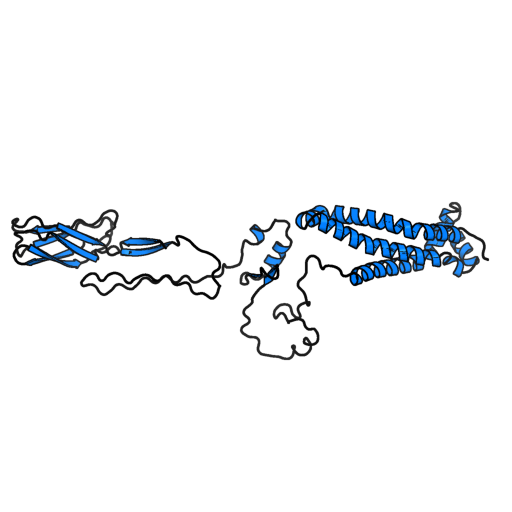.472 11.946 1.00 87.44 230 PHE A CA 1
ATOM 1663 C C . PHE A 1 230 ? -14.364 5.762 13.412 1.00 87.44 230 PHE A C 1
ATOM 1665 O O . PHE A 1 230 ? -14.543 4.824 14.189 1.00 87.44 230 PHE A O 1
ATOM 1672 N N . ALA A 1 231 ? -14.525 7.037 13.764 1.00 91.00 231 ALA A N 1
ATOM 1673 C CA . ALA A 1 231 ? -14.898 7.452 15.108 1.00 91.00 231 ALA A CA 1
ATOM 1674 C C . ALA A 1 231 ? -16.229 6.816 15.549 1.00 91.00 231 ALA A C 1
ATOM 1676 O O . ALA A 1 231 ? -16.285 6.152 16.579 1.00 91.00 231 ALA A O 1
ATOM 1677 N N . PHE A 1 232 ? -17.285 6.918 14.740 1.00 94.31 232 PHE A N 1
ATOM 1678 C CA . PHE A 1 232 ? -18.593 6.357 15.080 1.00 94.31 232 PHE A CA 1
ATOM 1679 C C . PHE A 1 232 ? -18.582 4.825 15.135 1.00 94.31 232 PHE A C 1
ATOM 1681 O O . PHE A 1 232 ? -19.213 4.238 16.010 1.00 94.31 232 PHE A O 1
ATOM 1688 N N . SER A 1 233 ? -17.832 4.165 14.246 1.00 94.44 233 SER A N 1
ATOM 1689 C CA . SER A 1 233 ? -17.685 2.706 14.274 1.00 94.44 233 SER A CA 1
ATOM 1690 C C . SER A 1 233 ? -16.985 2.226 15.548 1.00 94.44 233 SER A C 1
ATOM 1692 O O . SER A 1 233 ? -17.460 1.284 16.183 1.00 94.44 233 SER A O 1
ATOM 1694 N N . GLY A 1 234 ? -15.920 2.916 15.975 1.00 93.19 234 GLY A N 1
ATOM 1695 C CA . GLY A 1 234 ? -15.233 2.645 17.235 1.00 93.19 234 GLY A CA 1
ATOM 1696 C C . GLY A 1 234 ? -16.131 2.920 18.438 1.00 93.19 234 GLY A C 1
ATOM 1697 O O . GLY A 1 234 ? -16.202 2.102 19.352 1.00 93.19 234 GLY A O 1
ATOM 1698 N N . ALA A 1 235 ? -16.876 4.026 18.406 1.00 95.12 235 ALA A N 1
ATOM 1699 C CA . ALA A 1 235 ? -17.818 4.412 19.450 1.00 95.12 235 ALA A CA 1
ATOM 1700 C C . ALA A 1 235 ? -18.935 3.374 19.634 1.00 95.12 235 ALA A C 1
ATOM 1702 O O . ALA A 1 235 ? -19.179 2.916 20.748 1.00 95.12 235 ALA A O 1
ATOM 1703 N N . ALA A 1 236 ? -19.580 2.962 18.539 1.00 95.81 236 ALA A N 1
ATOM 1704 C CA . ALA A 1 236 ? -20.654 1.976 18.562 1.00 95.81 236 ALA A CA 1
ATOM 1705 C C . ALA A 1 236 ? -20.144 0.595 18.998 1.00 95.81 236 ALA A C 1
ATOM 1707 O O . ALA A 1 236 ? -20.744 -0.030 19.870 1.00 95.81 236 ALA A O 1
ATOM 1708 N N . CYS A 1 237 ? -19.018 0.138 18.440 1.00 95.25 237 CYS A N 1
ATOM 1709 C CA . CYS A 1 237 ? -18.424 -1.151 18.791 1.00 95.25 237 CYS A CA 1
ATOM 1710 C C . CYS A 1 237 ? -18.055 -1.221 20.280 1.00 95.25 237 CYS A C 1
ATOM 1712 O O . CYS A 1 237 ? -18.442 -2.172 20.965 1.00 95.25 237 CYS A O 1
ATOM 1714 N N . ALA A 1 238 ? -17.365 -0.200 20.799 1.00 93.94 238 ALA A N 1
ATOM 1715 C CA . ALA A 1 238 ? -16.959 -0.148 22.200 1.00 93.94 238 ALA A CA 1
ATOM 1716 C C . ALA A 1 238 ? -18.172 -0.041 23.136 1.00 93.94 238 ALA A C 1
ATOM 1718 O O . ALA A 1 238 ? -18.295 -0.830 24.071 1.00 93.94 238 ALA A O 1
ATOM 1719 N N . ALA A 1 239 ? -19.109 0.869 22.858 1.00 95.19 239 ALA A N 1
ATOM 1720 C CA . ALA A 1 239 ? -20.296 1.045 23.690 1.00 95.19 239 ALA A CA 1
ATOM 1721 C C . ALA A 1 239 ? -21.143 -0.234 23.767 1.00 95.19 239 ALA A C 1
ATOM 1723 O O . ALA A 1 239 ? -21.517 -0.647 24.861 1.00 95.19 239 ALA A O 1
ATOM 1724 N N . ILE A 1 240 ? -21.406 -0.890 22.630 1.00 95.62 240 ILE A N 1
ATOM 1725 C CA . ILE A 1 240 ? -22.218 -2.115 22.588 1.00 95.62 240 ILE A CA 1
ATOM 1726 C C . ILE A 1 240 ? -21.499 -3.261 23.304 1.00 95.62 240 ILE A C 1
ATOM 1728 O O . ILE A 1 240 ? -22.104 -3.921 24.146 1.00 95.62 240 ILE A O 1
ATOM 1732 N N . SER A 1 241 ? -20.214 -3.479 23.011 1.00 95.19 241 SER A N 1
ATOM 1733 C CA . SER A 1 241 ? -19.453 -4.585 23.607 1.00 95.19 241 SER A CA 1
ATOM 1734 C C . SER A 1 241 ? -19.391 -4.460 25.130 1.00 95.19 241 SER A C 1
ATOM 1736 O O . SER A 1 241 ? -19.656 -5.428 25.839 1.00 95.19 241 SER A O 1
ATOM 1738 N N . HIS A 1 242 ? -19.128 -3.260 25.650 1.00 92.75 242 HIS A N 1
ATOM 1739 C CA . HIS A 1 242 ? -19.074 -3.032 27.095 1.00 92.75 242 HIS A CA 1
ATOM 1740 C C . HIS A 1 242 ? -20.459 -3.016 27.758 1.00 92.75 242 HIS A C 1
ATOM 1742 O O . HIS A 1 242 ? -20.607 -3.516 28.874 1.00 92.75 242 HIS A O 1
ATOM 1748 N N . ALA A 1 243 ? -21.499 -2.525 27.076 1.00 92.25 243 ALA A N 1
ATOM 1749 C CA . ALA A 1 243 ? -22.870 -2.597 27.583 1.00 92.25 243 ALA A CA 1
ATOM 1750 C C . ALA A 1 243 ? -23.347 -4.053 27.736 1.00 92.25 243 ALA A C 1
ATOM 1752 O O . ALA A 1 243 ? -23.942 -4.410 28.752 1.00 92.25 243 ALA A O 1
ATOM 1753 N N . VAL A 1 244 ? -23.035 -4.920 26.766 1.00 94.69 244 VAL A N 1
ATOM 1754 C CA . VAL A 1 244 ? -23.358 -6.357 26.835 1.00 94.69 244 VAL A CA 1
ATOM 1755 C C . VAL A 1 244 ? -22.590 -7.049 27.963 1.00 94.69 244 VAL A C 1
ATOM 1757 O O . VAL A 1 244 ? -23.132 -7.931 28.624 1.00 94.69 244 VAL A O 1
ATOM 1760 N N . LEU A 1 245 ? -21.346 -6.635 28.215 1.00 94.25 245 LEU A N 1
ATOM 1761 C CA . LEU A 1 245 ? -20.494 -7.202 29.263 1.00 94.25 245 LEU A CA 1
ATOM 1762 C C . LEU A 1 245 ? -20.726 -6.589 30.655 1.00 94.25 245 LEU A C 1
ATOM 1764 O O . LEU A 1 245 ? -20.121 -7.055 31.620 1.00 94.25 245 LEU A O 1
ATOM 1768 N N . THR A 1 246 ? -21.624 -5.606 30.796 1.00 91.88 246 THR A N 1
ATOM 1769 C CA . THR A 1 246 ? -21.902 -4.933 32.079 1.00 91.88 246 THR A CA 1
ATOM 1770 C C . THR A 1 246 ? -22.250 -5.908 33.223 1.00 91.88 246 THR A C 1
ATOM 1772 O O . THR A 1 246 ? -21.702 -5.724 34.308 1.00 91.88 246 THR A O 1
ATOM 1775 N N . PRO A 1 247 ? -23.032 -6.995 33.028 1.00 91.62 247 PRO A N 1
ATOM 1776 C CA . PRO A 1 247 ? -23.269 -7.993 34.080 1.00 91.62 247 PRO A CA 1
ATOM 1777 C C . PRO A 1 247 ? -21.999 -8.639 34.630 1.00 91.62 247 PRO A C 1
ATOM 1779 O O . PRO A 1 247 ? -21.874 -8.846 35.836 1.00 91.62 247 PRO A O 1
ATOM 1782 N N . LEU A 1 248 ? -21.036 -8.936 33.754 1.00 92.12 248 LEU A N 1
ATOM 1783 C CA . LEU A 1 248 ? -19.751 -9.497 34.163 1.00 92.12 248 LEU A CA 1
ATOM 1784 C C . LEU A 1 248 ? -18.897 -8.449 34.875 1.00 92.12 248 LEU A C 1
ATOM 1786 O O . LEU A 1 248 ? -18.210 -8.783 35.839 1.00 92.12 248 LEU A O 1
ATOM 1790 N N . GLU A 1 249 ? -18.955 -7.188 34.439 1.00 89.62 249 GLU A N 1
ATOM 1791 C CA . GLU A 1 249 ? -18.249 -6.093 35.105 1.00 89.62 249 GLU A CA 1
ATOM 1792 C C . GLU A 1 249 ? -18.777 -5.847 36.522 1.00 89.62 249 GLU A C 1
ATOM 1794 O O . GLU A 1 249 ? -17.965 -5.758 37.434 1.00 89.62 249 GLU A O 1
ATOM 1799 N N . VAL A 1 250 ? -20.098 -5.842 36.737 1.00 89.31 250 VAL A N 1
ATOM 1800 C CA . VAL A 1 250 ? -20.705 -5.666 38.072 1.00 89.31 250 VAL A CA 1
ATOM 1801 C C . VAL A 1 250 ? -20.284 -6.777 39.035 1.00 89.31 250 VAL A C 1
ATOM 1803 O O . VAL A 1 250 ? -19.895 -6.515 40.174 1.00 89.31 250 VAL A O 1
ATOM 1806 N N . VAL A 1 251 ? -20.330 -8.035 38.587 1.00 89.81 251 VAL A N 1
ATOM 1807 C CA . VAL A 1 251 ? -19.897 -9.173 39.413 1.00 89.81 251 VAL A CA 1
ATOM 1808 C C . VAL A 1 251 ? -18.400 -9.071 39.711 1.00 89.81 251 VAL A C 1
ATOM 1810 O O . VAL A 1 251 ? -17.984 -9.242 40.858 1.00 89.81 251 VAL A O 1
ATOM 1813 N N . LYS A 1 252 ? -17.590 -8.720 38.704 1.00 89.81 252 LYS A N 1
ATOM 1814 C CA . LYS A 1 252 ? -16.149 -8.500 38.863 1.00 89.81 252 LYS A CA 1
ATOM 1815 C C . LYS A 1 252 ? -15.857 -7.392 39.875 1.00 89.81 252 LYS A C 1
ATOM 1817 O O . LYS A 1 252 ? -15.009 -7.599 40.738 1.00 89.81 252 LYS A O 1
ATOM 1822 N N . THR A 1 253 ? -16.522 -6.240 39.801 1.00 89.12 253 THR A N 1
ATOM 1823 C CA . THR A 1 253 ? -16.265 -5.119 40.718 1.00 89.12 253 THR A CA 1
ATOM 1824 C C . THR A 1 253 ? -16.674 -5.446 42.149 1.00 89.12 253 THR A C 1
ATOM 1826 O O . THR A 1 253 ? -15.961 -5.074 43.077 1.00 89.12 253 THR A O 1
ATOM 1829 N N . LYS A 1 254 ? -17.767 -6.194 42.352 1.00 87.31 254 LYS A N 1
ATOM 1830 C CA . LYS A 1 254 ? -18.184 -6.641 43.691 1.00 87.31 254 LYS A CA 1
ATOM 1831 C C . LYS A 1 254 ? -17.175 -7.604 44.322 1.00 87.31 254 LYS A C 1
ATOM 1833 O O . LYS A 1 254 ? -16.793 -7.395 45.468 1.00 87.31 254 LYS A O 1
ATOM 1838 N N . ILE A 1 255 ? -16.673 -8.584 43.565 1.00 89.75 255 ILE A N 1
ATOM 1839 C CA . ILE A 1 255 ? -15.617 -9.504 44.039 1.00 89.75 255 ILE A CA 1
ATOM 1840 C C . ILE A 1 255 ? -14.304 -8.755 44.305 1.00 89.75 255 ILE A C 1
ATOM 1842 O O . ILE A 1 255 ? -13.586 -9.071 45.246 1.00 89.75 255 ILE A O 1
ATOM 1846 N N . GLN A 1 256 ? -13.975 -7.744 43.495 1.00 87.81 256 GLN A N 1
ATOM 1847 C CA . GLN A 1 256 ? -12.788 -6.914 43.723 1.00 87.81 256 GLN A CA 1
ATOM 1848 C C . GLN A 1 256 ? -12.906 -6.034 44.979 1.00 87.81 256 GLN A C 1
ATOM 1850 O O . GLN A 1 256 ? -11.885 -5.765 45.609 1.00 87.81 256 GLN A O 1
ATOM 1855 N N . ASN A 1 257 ? -14.120 -5.612 45.350 1.00 85.88 257 ASN A N 1
ATOM 1856 C CA . ASN A 1 257 ? -14.376 -4.853 46.578 1.00 85.88 257 ASN A CA 1
ATOM 1857 C C . ASN A 1 257 ? -14.427 -5.733 47.836 1.00 85.88 257 ASN A C 1
ATOM 1859 O O . ASN A 1 257 ? -14.007 -5.274 48.896 1.00 85.88 257 ASN A O 1
ATOM 1863 N N . ASP A 1 258 ? -14.906 -6.976 47.732 1.00 85.62 258 ASP A N 1
ATOM 1864 C CA . ASP A 1 258 ? -14.852 -7.966 48.813 1.00 85.62 258 ASP A CA 1
ATOM 1865 C C . ASP A 1 258 ? -14.197 -9.277 48.336 1.00 85.62 258 ASP A C 1
ATOM 1867 O O . ASP A 1 258 ? -14.888 -10.208 47.908 1.00 85.62 258 ASP A O 1
ATOM 1871 N N . PRO A 1 259 ? -12.858 -9.382 48.444 1.00 83.44 259 PRO A N 1
ATOM 1872 C CA . PRO A 1 259 ? -12.109 -10.552 47.985 1.00 83.44 259 PRO A CA 1
ATOM 1873 C C . PRO A 1 259 ? -12.427 -11.845 48.746 1.00 83.44 259 PRO A C 1
ATOM 1875 O O . PRO A 1 259 ? -11.978 -12.913 48.332 1.00 83.44 259 PRO A O 1
ATOM 1878 N N . SER A 1 260 ? -13.126 -11.758 49.884 1.00 84.88 260 SER A N 1
ATOM 1879 C CA . SER A 1 260 ? -13.476 -12.913 50.717 1.00 84.88 260 SER A CA 1
ATOM 1880 C C . SER A 1 260 ? -14.781 -13.593 50.295 1.00 84.88 260 SER A C 1
ATOM 1882 O O . SER A 1 260 ? -15.046 -14.725 50.705 1.00 84.88 260 SER A O 1
ATOM 1884 N N . SER A 1 261 ? -15.571 -12.928 49.449 1.00 84.75 261 SER A N 1
ATOM 1885 C CA . SER A 1 261 ? -16.849 -13.426 48.950 1.00 84.75 261 SER A CA 1
ATOM 1886 C C . SER A 1 261 ? -16.681 -14.411 47.783 1.00 84.75 261 SER A C 1
ATOM 1888 O O . SER A 1 261 ? -15.922 -14.170 46.845 1.00 84.75 261 SER A O 1
ATOM 1890 N N . ASP A 1 262 ? -17.434 -15.517 47.812 1.00 89.69 262 ASP A N 1
ATOM 1891 C CA . ASP A 1 262 ? -17.468 -16.510 46.727 1.00 89.69 262 ASP A CA 1
ATOM 1892 C C . ASP A 1 262 ? -18.320 -16.022 45.537 1.00 89.69 262 ASP A C 1
ATOM 1894 O O . ASP A 1 262 ? -19.367 -15.392 45.710 1.00 89.69 262 ASP A O 1
ATOM 1898 N N . LEU A 1 263 ? -17.904 -16.359 44.312 1.00 88.62 263 LEU A N 1
ATOM 1899 C CA . LEU A 1 263 ? -18.538 -15.932 43.058 1.00 88.62 263 LEU A CA 1
ATOM 1900 C C . LEU A 1 263 ? -20.029 -16.291 43.021 1.00 88.62 263 LEU A C 1
ATOM 1902 O O . LEU A 1 263 ? -20.853 -15.464 42.628 1.00 88.62 263 LEU A O 1
ATOM 1906 N N . GLY A 1 264 ? -20.381 -17.512 43.438 1.00 88.12 264 GLY A N 1
ATOM 1907 C CA . GLY A 1 264 ? -21.771 -17.977 43.445 1.00 88.12 264 GLY A CA 1
ATOM 1908 C C . GLY A 1 264 ? -22.658 -17.148 44.375 1.00 88.12 264 GLY A C 1
ATOM 1909 O O . GLY A 1 264 ? -23.773 -16.782 44.001 1.00 88.12 264 GLY A O 1
ATOM 1910 N N . VAL A 1 265 ? -22.125 -16.781 45.544 1.00 87.62 265 VAL A N 1
ATOM 1911 C CA . VAL A 1 265 ? -22.817 -15.950 46.536 1.00 87.62 265 VAL A CA 1
ATOM 1912 C C . VAL A 1 265 ? -23.011 -14.530 46.005 1.00 87.62 265 VAL A C 1
ATOM 1914 O O . VAL A 1 265 ? -24.119 -14.010 46.083 1.00 87.62 265 VAL A O 1
ATOM 1917 N N . VAL A 1 266 ? -21.991 -13.928 45.383 1.00 87.88 266 VAL A N 1
ATOM 1918 C CA . VAL A 1 266 ? -22.078 -12.568 44.811 1.00 87.88 266 VAL A CA 1
ATOM 1919 C C . VAL A 1 266 ? -23.096 -12.487 43.673 1.00 87.88 266 VAL A C 1
ATOM 1921 O O . VAL A 1 266 ? -23.860 -11.519 43.586 1.00 87.88 266 VAL A O 1
ATOM 1924 N N . VAL A 1 267 ? -23.130 -13.494 42.795 1.00 89.12 267 VAL A N 1
ATOM 1925 C CA . VAL A 1 267 ? -24.110 -13.560 41.700 1.00 89.12 267 VAL A CA 1
ATOM 1926 C C . VAL A 1 267 ? -25.522 -13.711 42.260 1.00 89.12 267 VAL A C 1
ATOM 1928 O O . VAL A 1 267 ? -26.421 -12.985 41.835 1.00 89.12 267 VAL A O 1
ATOM 1931 N N . GLN A 1 268 ? -25.717 -14.610 43.230 1.00 88.69 268 GLN A N 1
ATOM 1932 C CA . GLN A 1 268 ? -27.025 -14.848 43.837 1.00 88.69 268 GLN A CA 1
ATOM 1933 C C . GLN A 1 268 ? -27.531 -13.628 44.617 1.00 88.69 268 GLN A C 1
ATOM 1935 O O . GLN A 1 268 ? -28.688 -13.243 44.447 1.00 88.69 268 GLN A O 1
ATOM 1940 N N . ASP A 1 269 ? -26.669 -12.989 45.407 1.00 87.75 269 ASP A N 1
ATOM 1941 C CA . ASP A 1 269 ? -26.984 -11.765 46.148 1.00 87.75 269 ASP A CA 1
ATOM 1942 C C . ASP A 1 269 ? -27.360 -10.621 45.196 1.00 87.75 269 ASP A C 1
ATOM 1944 O O . ASP A 1 269 ? -28.412 -10.000 45.342 1.00 87.75 269 ASP A O 1
ATOM 1948 N N . THR A 1 270 ? -26.583 -10.413 44.132 1.00 87.00 270 THR A N 1
ATOM 1949 C CA . THR A 1 270 ? -26.882 -9.371 43.137 1.00 87.00 270 THR A CA 1
ATOM 1950 C C . THR A 1 270 ? -28.188 -9.642 42.393 1.00 87.00 270 THR A C 1
ATOM 1952 O O . THR A 1 270 ? -28.957 -8.716 42.154 1.00 87.00 270 THR A O 1
ATOM 1955 N N . PHE A 1 271 ? -28.487 -10.900 42.064 1.00 88.31 271 PHE A N 1
ATOM 1956 C CA . PHE A 1 271 ? -29.757 -11.257 41.431 1.00 88.31 271 PHE A CA 1
ATOM 1957 C C . PHE A 1 271 ? -30.949 -11.103 42.389 1.00 88.31 271 PHE A C 1
ATOM 1959 O O . PHE A 1 271 ? -32.047 -10.754 41.953 1.00 88.31 271 PHE A O 1
ATOM 1966 N N . SER A 1 272 ? -30.732 -11.314 43.694 1.00 88.69 272 SER A N 1
ATOM 1967 C CA . SER A 1 272 ? -31.750 -11.138 44.739 1.00 88.69 272 SER A CA 1
ATOM 1968 C C . SER A 1 272 ? -32.172 -9.675 44.930 1.00 88.69 272 SER A C 1
ATOM 1970 O O . SER A 1 272 ? -33.332 -9.411 45.235 1.00 88.69 272 SER A O 1
ATOM 1972 N N . GLN A 1 273 ? -31.274 -8.724 44.641 1.00 86.19 273 GLN A N 1
ATOM 1973 C CA . GLN A 1 273 ? -31.557 -7.278 44.594 1.00 86.19 273 GLN A CA 1
ATOM 1974 C C . GLN A 1 273 ? -32.381 -6.873 43.353 1.00 86.19 273 GLN A C 1
ATOM 1976 O O . GLN A 1 273 ? -32.802 -5.725 43.222 1.00 86.19 273 GLN A O 1
ATOM 1981 N N . GLY A 1 274 ? -32.625 -7.821 42.442 1.00 87.75 274 GLY A N 1
ATOM 1982 C CA . GLY A 1 274 ? -33.367 -7.656 41.200 1.00 87.75 274 GLY A CA 1
ATOM 1983 C C . GLY A 1 274 ? -32.489 -7.941 39.973 1.00 87.75 274 GLY A C 1
ATOM 1984 O O . GLY A 1 274 ? -31.327 -7.537 39.941 1.00 87.75 274 GLY A O 1
ATOM 1985 N N . PRO A 1 275 ? -33.024 -8.547 38.893 1.00 86.00 275 PRO A N 1
ATOM 1986 C CA . PRO A 1 275 ? -32.237 -8.842 37.688 1.00 86.00 275 PRO A CA 1
ATOM 1987 C C . PRO A 1 275 ? -31.606 -7.601 37.035 1.00 86.00 275 PRO A C 1
ATOM 1989 O O . PRO A 1 275 ? -30.578 -7.697 36.369 1.00 86.00 275 PRO A O 1
ATOM 1992 N N . GLN A 1 276 ? -32.206 -6.423 37.237 1.00 87.62 276 GLN A N 1
ATOM 1993 C CA . GLN A 1 276 ? -31.698 -5.146 36.730 1.00 87.62 276 GLN A CA 1
ATOM 1994 C C . GLN A 1 276 ? -30.429 -4.674 37.457 1.00 87.62 276 GLN A C 1
ATOM 1996 O O . GLN A 1 276 ? -29.654 -3.917 36.874 1.00 87.62 276 GLN A O 1
ATOM 2001 N N . ALA A 1 277 ? -30.163 -5.156 38.678 1.00 87.56 277 ALA A N 1
ATOM 2002 C CA . ALA A 1 277 ? -28.957 -4.814 39.432 1.00 87.56 277 ALA A CA 1
ATOM 2003 C C . ALA A 1 277 ? -27.672 -5.282 38.723 1.00 87.56 277 ALA A C 1
ATOM 2005 O O . ALA A 1 277 ? -26.628 -4.649 38.863 1.00 87.56 277 ALA A O 1
ATOM 2006 N N . LEU A 1 278 ? -27.754 -6.325 37.884 1.00 89.06 278 LEU A N 1
ATOM 2007 C CA . LEU A 1 278 ? -26.647 -6.765 37.026 1.00 89.06 278 LEU A CA 1
ATOM 2008 C C . LEU A 1 278 ? -26.281 -5.745 35.936 1.00 89.06 278 LEU A C 1
ATOM 2010 O O . LEU A 1 278 ? -25.174 -5.774 35.417 1.00 89.06 278 LEU A O 1
ATOM 2014 N N . PHE A 1 279 ? -27.178 -4.824 35.592 1.00 89.88 279 PHE A N 1
ATOM 2015 C CA . PHE A 1 279 ? -26.929 -3.779 34.595 1.00 89.88 279 PHE A CA 1
ATOM 2016 C C . PHE A 1 279 ? -26.651 -2.414 35.240 1.00 89.88 279 PHE A C 1
ATOM 2018 O O . PHE A 1 279 ? -26.723 -1.370 34.584 1.00 89.88 279 PHE A O 1
ATOM 2025 N N . ARG A 1 280 ? -26.317 -2.392 36.535 1.00 87.31 280 ARG A N 1
ATOM 2026 C CA . ARG A 1 280 ? -25.995 -1.157 37.251 1.00 87.31 280 ARG A CA 1
ATOM 2027 C C . ARG A 1 280 ? -24.751 -0.502 36.644 1.00 87.31 280 ARG A C 1
ATOM 2029 O O . ARG A 1 280 ? -23.728 -1.138 36.399 1.00 87.31 280 ARG A O 1
ATOM 2036 N N . GLY A 1 281 ? -24.860 0.793 36.356 1.00 89.19 281 GLY A N 1
ATOM 2037 C CA . GLY A 1 281 ? -23.802 1.542 35.678 1.00 89.19 281 GLY A CA 1
ATOM 2038 C C . GLY A 1 281 ? -23.750 1.363 34.153 1.00 89.19 281 GLY A C 1
ATOM 2039 O O . GLY A 1 281 ? -22.819 1.880 33.539 1.00 89.19 281 GLY A O 1
ATOM 2040 N N . ILE A 1 282 ? -24.736 0.716 33.510 1.00 92.94 282 ILE A N 1
ATOM 2041 C CA . ILE A 1 282 ? -24.768 0.572 32.039 1.00 92.94 282 ILE A CA 1
ATOM 2042 C C . ILE A 1 282 ? -24.745 1.924 31.307 1.00 92.94 282 ILE A C 1
ATOM 2044 O O . ILE A 1 282 ? -24.076 2.057 30.288 1.00 92.94 282 ILE A O 1
ATOM 2048 N N . GLY A 1 283 ? -25.414 2.949 31.848 1.00 93.62 283 GLY A N 1
ATOM 2049 C CA . GLY A 1 283 ? -25.449 4.302 31.281 1.00 93.62 283 GLY A CA 1
ATOM 2050 C C . GLY A 1 283 ? -24.061 4.947 31.155 1.00 93.62 283 GLY A C 1
ATOM 2051 O O . GLY A 1 283 ? -23.633 5.228 30.034 1.00 93.62 283 GLY A O 1
ATOM 2052 N N . PRO A 1 284 ? -23.325 5.163 32.265 1.00 93.62 284 PRO A N 1
ATOM 2053 C CA . PRO A 1 284 ? -21.966 5.699 32.197 1.00 93.62 284 PRO A CA 1
ATOM 2054 C C . PRO A 1 284 ? -20.988 4.761 31.485 1.00 93.62 284 PRO A C 1
ATOM 2056 O O . PRO A 1 284 ? -20.073 5.257 30.839 1.00 93.62 284 PRO A O 1
ATOM 2059 N N . THR A 1 285 ? -21.197 3.441 31.528 1.00 93.00 285 THR A N 1
ATOM 2060 C CA . THR A 1 285 ? -20.405 2.478 30.743 1.00 93.00 285 THR A CA 1
ATOM 2061 C C . THR A 1 285 ? -20.570 2.748 29.248 1.00 93.00 285 THR A C 1
ATOM 2063 O O . THR A 1 285 ? -19.599 3.054 28.561 1.00 93.00 285 THR A O 1
ATOM 2066 N N . ALA A 1 286 ? -21.802 2.727 28.740 1.00 95.06 286 ALA A N 1
ATOM 2067 C CA . ALA A 1 286 ? -22.079 2.967 27.329 1.00 95.06 286 ALA A CA 1
ATOM 2068 C C . ALA A 1 286 ? -21.597 4.356 26.881 1.00 95.06 286 ALA A C 1
ATOM 2070 O O . ALA A 1 286 ? -20.939 4.463 25.851 1.00 95.06 286 ALA A O 1
ATOM 2071 N N . ALA A 1 287 ? -21.861 5.407 27.665 1.00 95.31 287 ALA A N 1
ATOM 2072 C CA . ALA A 1 287 ? -21.437 6.770 27.338 1.00 95.31 287 ALA A CA 1
ATOM 2073 C C . ALA A 1 287 ? -19.907 6.941 27.370 1.00 95.31 287 ALA A C 1
ATOM 2075 O O . ALA A 1 287 ? -19.330 7.506 26.439 1.00 95.31 287 ALA A O 1
ATOM 2076 N N . GLY A 1 288 ? -19.242 6.413 28.401 1.00 94.88 288 GLY A N 1
ATOM 2077 C CA . GLY A 1 288 ? -17.789 6.466 28.545 1.00 94.88 288 GLY A CA 1
ATOM 2078 C C . GLY A 1 288 ? -17.081 5.730 27.413 1.00 94.88 288 GLY A C 1
ATOM 2079 O O . GLY A 1 288 ? -16.234 6.313 26.740 1.00 94.88 288 GLY A O 1
ATOM 2080 N N . PHE A 1 289 ? -17.476 4.486 27.126 1.00 94.88 289 PHE A N 1
ATOM 2081 C CA . PHE A 1 289 ? -16.887 3.711 26.029 1.00 94.88 289 PHE A CA 1
ATOM 2082 C C . PHE A 1 289 ? -17.271 4.230 24.644 1.00 94.88 289 PHE A C 1
ATOM 2084 O O . PHE A 1 289 ? -16.483 4.072 23.715 1.00 94.88 289 PHE A O 1
ATOM 2091 N N . PHE A 1 290 ? -18.409 4.910 24.487 1.00 96.06 290 PHE A N 1
ATOM 2092 C CA . PHE A 1 290 ? -18.727 5.619 23.248 1.00 96.06 290 PHE A CA 1
ATOM 2093 C C . PHE A 1 290 ? -17.709 6.736 22.979 1.00 96.06 290 PHE A C 1
ATOM 2095 O O . PHE A 1 290 ? -17.109 6.787 21.905 1.00 96.06 290 PHE A O 1
ATOM 2102 N N . VAL A 1 291 ? -17.457 7.598 23.971 1.00 94.88 291 VAL A N 1
ATOM 2103 C CA . VAL A 1 291 ? -16.465 8.682 23.864 1.00 94.88 291 VAL A CA 1
ATOM 2104 C C . VAL A 1 291 ? -15.056 8.111 23.683 1.00 94.88 291 VAL A C 1
ATOM 2106 O O . VAL A 1 291 ? -14.334 8.514 22.770 1.00 94.88 291 VAL A O 1
ATOM 2109 N N . GLY A 1 292 ? -14.684 7.126 24.502 1.00 94.50 292 GLY A N 1
ATOM 2110 C CA . GLY A 1 292 ? -13.379 6.469 24.452 1.00 94.50 292 GLY A CA 1
ATOM 2111 C C . GLY A 1 292 ? -13.112 5.749 23.136 1.00 94.50 292 GLY A C 1
ATOM 2112 O O . GLY A 1 292 ? -12.036 5.909 22.560 1.00 94.50 292 GLY A O 1
ATOM 2113 N N . GLY A 1 293 ? -14.092 5.002 22.629 1.00 93.69 293 GLY A N 1
ATOM 2114 C CA . GLY A 1 293 ? -14.031 4.324 21.336 1.00 93.69 293 GLY A CA 1
ATOM 2115 C C . GLY A 1 293 ? -13.957 5.312 20.173 1.00 93.69 293 GLY A C 1
ATOM 2116 O O . GLY A 1 293 ? -13.120 5.146 19.286 1.00 93.69 293 GLY A O 1
ATOM 2117 N N . SER A 1 294 ? -14.750 6.389 20.214 1.00 94.06 294 SER A N 1
ATOM 2118 C CA . SER A 1 294 ? -14.695 7.471 19.222 1.00 94.06 294 SER A CA 1
ATOM 2119 C C . SER A 1 294 ? -13.305 8.090 19.134 1.00 94.06 294 SER A C 1
ATOM 2121 O O . SER A 1 294 ? -12.761 8.257 18.041 1.00 94.06 294 SER A O 1
ATOM 2123 N N . MET A 1 295 ? -12.727 8.434 20.285 1.00 92.81 295 MET A N 1
ATOM 2124 C CA . MET A 1 295 ? -11.419 9.078 20.356 1.00 92.81 295 MET A CA 1
ATOM 2125 C C . MET A 1 295 ? -10.298 8.110 19.996 1.00 92.81 295 MET A C 1
ATOM 2127 O O . MET A 1 295 ? -9.448 8.463 19.192 1.00 92.81 295 MET A O 1
ATOM 2131 N N . SER A 1 296 ? -10.309 6.882 20.514 1.00 91.62 296 SER A N 1
ATOM 2132 C CA . SER A 1 296 ? -9.220 5.925 20.281 1.00 91.62 296 SER A CA 1
ATOM 2133 C C . SER A 1 296 ? -9.107 5.545 18.805 1.00 91.62 296 SER A C 1
ATOM 2135 O O . SER A 1 296 ? -8.029 5.624 18.234 1.00 91.62 296 SER A O 1
ATOM 2137 N N . PHE A 1 297 ? -10.213 5.193 18.147 1.00 88.88 297 PHE A N 1
ATOM 2138 C CA . PHE A 1 297 ? -10.176 4.791 16.737 1.00 88.88 297 PHE A CA 1
ATOM 2139 C C . PHE A 1 297 ? -9.991 5.994 15.803 1.00 88.88 297 PHE A C 1
ATOM 2141 O O . PHE A 1 297 ? -9.197 5.928 14.864 1.00 88.88 297 PHE A O 1
ATOM 2148 N N . GLY A 1 298 ? -10.679 7.110 16.076 1.00 90.75 298 GLY A N 1
ATOM 2149 C CA . GLY A 1 298 ? -10.577 8.324 15.266 1.00 90.75 298 GLY A CA 1
ATOM 2150 C C . GLY A 1 298 ? -9.202 8.993 15.362 1.00 90.75 298 GLY A C 1
ATOM 2151 O O . GLY A 1 298 ? -8.582 9.282 14.338 1.00 90.75 298 GLY A O 1
ATOM 2152 N N . LEU A 1 299 ? -8.697 9.207 16.582 1.00 92.06 299 LEU A N 1
ATOM 2153 C CA . LEU A 1 299 ? -7.415 9.881 16.801 1.00 92.06 299 LEU A CA 1
ATOM 2154 C C . LEU A 1 299 ? -6.222 8.991 16.465 1.00 92.06 299 LEU A C 1
ATOM 2156 O O . LEU A 1 299 ? -5.227 9.521 15.978 1.00 92.06 299 LEU A O 1
ATOM 2160 N N . THR A 1 300 ? -6.297 7.667 16.658 1.00 92.38 300 THR A N 1
ATOM 2161 C CA . THR A 1 300 ? -5.207 6.782 16.215 1.00 92.38 300 THR A CA 1
ATOM 2162 C C . THR A 1 300 ? -5.016 6.893 14.711 1.00 92.38 300 THR A C 1
ATOM 2164 O O . THR A 1 300 ? -3.884 7.042 14.263 1.00 92.38 300 THR A O 1
ATOM 2167 N N . GLU A 1 301 ? -6.093 6.892 13.921 1.00 90.50 301 GLU A N 1
ATOM 2168 C CA . GLU A 1 301 ? -5.976 7.037 12.467 1.00 90.50 301 GLU A CA 1
ATOM 2169 C C . GLU A 1 301 ? -5.466 8.429 12.065 1.00 90.50 301 GLU A C 1
ATOM 2171 O O . GLU A 1 301 ? -4.613 8.541 11.182 1.00 90.50 301 GLU A O 1
ATOM 2176 N N . PHE A 1 302 ? -5.925 9.480 12.751 1.00 90.69 302 PHE A N 1
ATOM 2177 C CA . PHE A 1 302 ? -5.442 10.847 12.546 1.00 90.69 302 PHE A CA 1
ATOM 2178 C C . PHE A 1 302 ? -3.938 10.981 12.838 1.00 90.69 302 PHE A C 1
ATOM 2180 O O . PHE A 1 302 ? -3.176 11.409 11.971 1.00 90.69 302 PHE A O 1
ATOM 2187 N N . PHE A 1 303 ? -3.480 10.571 14.026 1.00 93.44 303 PHE A N 1
ATOM 2188 C CA . PHE A 1 303 ? -2.071 10.677 14.411 1.00 93.44 303 PHE A CA 1
ATOM 2189 C C . PHE A 1 303 ? -1.176 9.737 13.609 1.00 93.44 303 PHE A C 1
ATOM 2191 O O . PHE A 1 303 ? -0.067 10.120 13.250 1.00 93.44 303 PHE A O 1
ATOM 2198 N N . ARG A 1 304 ? -1.651 8.534 13.261 1.00 91.25 304 ARG A N 1
ATOM 2199 C CA . ARG A 1 304 ? -0.903 7.594 12.416 1.00 91.25 304 ARG A CA 1
ATOM 2200 C C . ARG A 1 304 ? -0.595 8.215 11.058 1.00 91.25 304 ARG A C 1
ATOM 2202 O O . ARG A 1 304 ? 0.528 8.082 10.582 1.00 91.25 304 ARG A O 1
ATOM 2209 N N . ARG A 1 305 ? -1.564 8.912 10.456 1.00 88.19 305 ARG A N 1
ATOM 2210 C CA . ARG A 1 305 ? -1.380 9.626 9.184 1.00 88.19 305 ARG A CA 1
ATOM 2211 C C . ARG A 1 305 ? -0.497 10.850 9.332 1.00 88.19 305 ARG A C 1
ATOM 2213 O O . ARG A 1 305 ? 0.435 10.993 8.556 1.00 88.19 305 ARG A O 1
ATOM 2220 N N . LEU A 1 306 ? -0.724 11.659 10.364 1.00 90.75 306 LEU A N 1
ATOM 2221 C CA . LEU A 1 306 ? 0.112 12.823 10.652 1.00 90.75 306 LEU A CA 1
ATOM 2222 C C . LEU A 1 306 ? 1.589 12.429 10.815 1.00 90.75 306 LEU A C 1
ATOM 2224 O O . LEU A 1 306 ? 2.482 13.100 10.308 1.00 90.75 306 LEU A O 1
ATOM 2228 N N . PHE A 1 307 ? 1.869 11.335 11.521 1.00 92.12 307 PHE A N 1
ATOM 2229 C CA . PHE A 1 307 ? 3.232 10.848 11.724 1.00 92.12 307 PHE A CA 1
ATOM 2230 C C . PHE A 1 307 ? 3.820 10.205 10.466 1.00 92.12 307 PHE A C 1
ATOM 2232 O O . PHE A 1 307 ? 4.997 10.419 10.189 1.00 92.12 307 PHE A O 1
ATOM 2239 N N . ALA A 1 308 ? 3.021 9.471 9.687 1.00 87.94 308 ALA A N 1
ATOM 2240 C CA . ALA A 1 308 ? 3.458 8.909 8.410 1.00 87.94 308 ALA A CA 1
ATOM 2241 C C . ALA A 1 308 ? 3.807 10.003 7.384 1.00 87.94 308 ALA A C 1
ATOM 2243 O O . ALA A 1 308 ? 4.860 9.931 6.753 1.00 87.94 308 ALA A O 1
ATOM 2244 N N . GLU A 1 309 ? 2.985 11.049 7.281 1.00 87.56 309 GLU A N 1
ATOM 2245 C CA . GLU A 1 309 ? 3.222 12.191 6.392 1.00 87.56 309 GLU A CA 1
ATOM 2246 C C . GLU A 1 309 ? 4.500 12.946 6.783 1.00 87.56 309 GLU A C 1
ATOM 2248 O O . GLU A 1 309 ? 5.344 13.221 5.931 1.00 87.56 309 GLU A O 1
ATOM 2253 N N . ASN A 1 310 ? 4.702 13.190 8.084 1.00 87.62 310 ASN A N 1
ATOM 2254 C CA . ASN A 1 310 ? 5.917 13.835 8.593 1.00 87.62 310 ASN A CA 1
ATOM 2255 C C . ASN A 1 310 ? 7.181 12.974 8.426 1.00 87.62 310 ASN A C 1
ATOM 2257 O O . ASN A 1 310 ? 8.270 13.515 8.241 1.00 87.62 310 ASN A O 1
ATOM 2261 N N . ALA A 1 311 ? 7.065 11.645 8.505 1.00 85.62 311 ALA A N 1
ATOM 2262 C CA . ALA A 1 311 ? 8.190 10.737 8.283 1.00 85.62 311 ALA A CA 1
ATOM 2263 C C . ALA A 1 311 ? 8.590 10.667 6.797 1.00 85.62 311 ALA A C 1
ATOM 2265 O O . ALA A 1 311 ? 9.765 10.459 6.478 1.00 85.62 311 ALA A O 1
ATOM 2266 N N . GLY A 1 312 ? 7.627 10.866 5.895 1.00 82.56 312 GLY A N 1
ATOM 2267 C CA . GLY A 1 312 ? 7.788 10.713 4.454 1.00 82.56 312 GLY A CA 1
ATOM 2268 C C . GLY A 1 312 ? 7.659 9.252 3.995 1.00 82.56 312 GLY A C 1
ATOM 2269 O O . GLY A 1 312 ? 7.789 8.324 4.798 1.00 82.56 312 GLY A O 1
ATOM 2270 N N . PRO A 1 313 ? 7.440 9.019 2.688 1.00 76.44 313 PRO A N 1
ATOM 2271 C CA . PRO A 1 313 ? 7.003 7.723 2.162 1.00 76.44 313 PRO A CA 1
ATOM 2272 C C . PRO A 1 313 ? 7.988 6.578 2.440 1.00 76.44 313 PRO A C 1
ATOM 2274 O O . PRO A 1 313 ? 7.565 5.496 2.832 1.00 76.44 313 PRO A O 1
ATOM 2277 N N . SER A 1 314 ? 9.297 6.818 2.316 1.00 74.44 314 SER A N 1
ATOM 2278 C CA . SER A 1 314 ? 10.315 5.783 2.554 1.00 74.44 314 SER A CA 1
ATOM 2279 C C . SER A 1 314 ? 10.466 5.414 4.034 1.00 74.44 314 SER A C 1
ATOM 2281 O O . SER A 1 314 ? 10.689 4.254 4.369 1.00 74.44 314 SER A O 1
ATOM 2283 N N . ASN A 1 315 ? 10.345 6.389 4.941 1.00 73.94 315 ASN A N 1
ATOM 2284 C CA . ASN A 1 315 ? 10.505 6.142 6.377 1.00 73.94 315 ASN A CA 1
ATOM 2285 C C . ASN A 1 315 ? 9.213 5.623 7.016 1.00 73.94 315 ASN A C 1
ATOM 2287 O O . ASN A 1 315 ? 9.284 4.877 7.987 1.00 73.94 315 ASN A O 1
ATOM 2291 N N . ALA A 1 316 ? 8.042 5.993 6.488 1.00 79.00 316 ALA A N 1
ATOM 2292 C CA . ALA A 1 316 ? 6.758 5.482 6.959 1.00 79.00 316 ALA A CA 1
ATOM 2293 C C . ALA A 1 316 ? 6.637 3.960 6.765 1.00 79.00 316 ALA A C 1
ATOM 2295 O O . ALA A 1 316 ? 6.060 3.279 7.611 1.00 79.00 316 ALA A O 1
ATOM 2296 N N . GLU A 1 317 ? 7.228 3.431 5.690 1.00 77.81 317 GLU A N 1
ATOM 2297 C CA . GLU A 1 317 ? 7.313 1.994 5.419 1.00 77.81 317 GLU A CA 1
ATOM 2298 C C . GLU A 1 317 ? 8.291 1.295 6.374 1.00 77.81 317 GLU A C 1
ATOM 2300 O O . GLU A 1 317 ? 7.938 0.309 7.020 1.00 77.81 317 GLU A O 1
ATOM 2305 N N . LEU A 1 318 ? 9.491 1.856 6.550 1.00 77.69 318 LEU A N 1
ATOM 2306 C CA . LEU A 1 318 ? 10.511 1.282 7.432 1.00 77.69 318 LEU A CA 1
ATOM 2307 C C . LEU A 1 318 ? 10.105 1.310 8.917 1.00 77.69 318 LEU A C 1
ATOM 2309 O O . LEU A 1 318 ? 10.407 0.386 9.672 1.00 77.69 318 LEU A O 1
ATOM 2313 N N . TYR A 1 319 ? 9.411 2.367 9.343 1.00 84.81 319 TYR A N 1
ATOM 2314 C CA . TYR A 1 319 ? 9.045 2.631 10.736 1.00 84.81 319 TYR A CA 1
ATOM 2315 C C . TYR A 1 319 ? 7.538 2.504 10.998 1.00 84.81 319 TYR A C 1
ATOM 2317 O O . TYR A 1 319 ? 7.011 3.116 11.930 1.00 84.81 319 TYR A O 1
ATOM 2325 N N . GLN A 1 320 ? 6.832 1.663 10.236 1.00 87.69 320 GLN A N 1
ATOM 2326 C CA . GLN A 1 320 ? 5.386 1.463 10.385 1.00 87.69 320 GLN A CA 1
ATOM 2327 C C . GLN A 1 320 ? 4.977 1.120 11.830 1.00 87.69 320 GLN A C 1
ATOM 2329 O O . GLN A 1 320 ? 4.038 1.703 12.374 1.00 87.69 320 GLN A O 1
ATOM 2334 N N . VAL A 1 321 ? 5.688 0.187 12.470 1.00 91.50 321 VAL A N 1
ATOM 2335 C CA . VAL A 1 321 ? 5.383 -0.275 13.835 1.00 91.50 321 VAL A CA 1
ATOM 2336 C C . VAL A 1 321 ? 5.496 0.855 14.874 1.00 91.50 321 VAL A C 1
ATOM 2338 O O . VAL A 1 321 ? 4.500 1.128 15.550 1.00 91.50 321 VAL A O 1
ATOM 2341 N N . PRO A 1 322 ? 6.639 1.557 15.020 1.00 92.56 322 PRO A N 1
ATOM 2342 C CA . PRO A 1 322 ? 6.757 2.634 16.003 1.00 92.56 322 PRO A CA 1
ATOM 2343 C C . PRO A 1 322 ? 5.836 3.826 15.710 1.00 92.56 322 PRO A C 1
ATOM 2345 O O . PRO A 1 322 ? 5.385 4.472 16.658 1.00 92.56 322 PRO A O 1
ATOM 2348 N N . ILE A 1 323 ? 5.494 4.092 14.443 1.00 92.06 323 ILE A N 1
ATOM 2349 C CA . ILE A 1 323 ? 4.512 5.125 14.080 1.00 92.06 323 ILE A CA 1
ATOM 2350 C C . ILE A 1 323 ? 3.128 4.774 14.636 1.00 92.06 323 ILE A C 1
ATOM 2352 O O . ILE A 1 323 ? 2.509 5.599 15.308 1.00 92.06 323 ILE A O 1
ATOM 2356 N N . VAL A 1 324 ? 2.654 3.544 14.409 1.00 92.38 324 VAL A N 1
ATOM 2357 C CA . VAL A 1 324 ? 1.339 3.094 14.899 1.00 92.38 324 VAL A CA 1
ATOM 2358 C C . VAL A 1 324 ? 1.289 3.086 16.428 1.00 92.38 324 VAL A C 1
ATOM 2360 O O . VAL A 1 324 ? 0.289 3.513 17.009 1.00 92.38 324 VAL A O 1
ATOM 2363 N N . ILE A 1 325 ? 2.366 2.656 17.090 1.00 95.38 325 ILE A N 1
ATOM 2364 C CA . ILE A 1 325 ? 2.458 2.663 18.558 1.00 95.38 325 ILE A CA 1
ATOM 2365 C C . ILE A 1 325 ? 2.397 4.096 19.091 1.00 95.38 325 ILE A C 1
ATOM 2367 O O . ILE A 1 325 ? 1.586 4.387 19.968 1.00 95.38 325 ILE A O 1
ATOM 2371 N N . SER A 1 326 ? 3.203 5.005 18.537 1.00 94.81 326 SER A N 1
ATOM 2372 C CA . SER A 1 326 ? 3.240 6.406 18.976 1.00 94.81 326 SER A CA 1
ATOM 2373 C C . SER A 1 326 ? 1.893 7.097 18.764 1.00 94.81 326 SER A C 1
ATOM 2375 O O . SER A 1 326 ? 1.416 7.810 19.647 1.00 94.81 326 SER A O 1
ATOM 2377 N N . ALA A 1 327 ? 1.244 6.841 17.624 1.00 95.25 327 ALA A N 1
ATOM 2378 C CA . ALA A 1 327 ? -0.092 7.349 17.328 1.00 95.25 327 ALA A CA 1
ATOM 2379 C C . ALA A 1 327 ? -1.132 6.839 18.331 1.00 95.25 327 ALA A C 1
ATOM 2381 O O . ALA A 1 327 ? -1.938 7.620 18.834 1.00 95.25 327 ALA A O 1
ATOM 2382 N N . SER A 1 328 ? -1.073 5.548 18.664 1.00 94.62 328 SER A N 1
ATOM 2383 C CA . SER A 1 328 ? -1.995 4.923 19.615 1.00 94.62 328 SER A CA 1
ATOM 2384 C C . SER A 1 328 ? -1.810 5.464 21.031 1.00 94.62 328 SER A C 1
ATOM 2386 O O . SER A 1 328 ? -2.794 5.759 21.700 1.00 94.62 328 SER A O 1
ATOM 2388 N N . ILE A 1 329 ? -0.566 5.654 21.483 1.00 96.19 329 ILE A N 1
ATOM 2389 C CA . ILE A 1 329 ? -0.282 6.244 22.801 1.00 96.19 329 ILE A CA 1
ATOM 2390 C C . ILE A 1 329 ? -0.889 7.645 22.892 1.00 96.19 329 ILE A C 1
ATOM 2392 O O . ILE A 1 329 ? -1.589 7.954 23.856 1.00 96.19 329 ILE A O 1
ATOM 2396 N N . LEU A 1 330 ? -0.663 8.479 21.873 1.00 95.56 330 LEU A N 1
ATOM 2397 C CA . LEU A 1 330 ? -1.181 9.841 21.866 1.00 95.56 330 LEU A CA 1
ATOM 2398 C C . LEU A 1 330 ? -2.714 9.861 21.827 1.00 95.56 330 LEU A C 1
ATOM 2400 O O . LEU A 1 330 ? -3.334 10.576 22.611 1.00 95.56 330 LEU A O 1
ATOM 2404 N N . ALA A 1 331 ? -3.331 9.027 20.988 1.00 94.88 331 ALA A N 1
ATOM 2405 C CA . ALA A 1 331 ? -4.783 8.878 20.924 1.00 94.88 331 ALA A CA 1
ATOM 2406 C C . ALA A 1 331 ? -5.392 8.451 22.270 1.00 94.88 331 ALA A C 1
ATOM 2408 O O . ALA A 1 331 ? -6.387 9.032 22.707 1.00 94.88 331 ALA A O 1
ATOM 2409 N N . VAL A 1 332 ? -4.776 7.481 22.954 1.00 94.25 332 VAL A N 1
ATOM 2410 C CA . VAL A 1 332 ? -5.247 6.977 24.252 1.00 94.25 332 VAL A CA 1
ATOM 2411 C C . VAL A 1 332 ? -5.150 8.045 25.341 1.00 94.25 332 VAL A C 1
ATOM 2413 O O . VAL A 1 332 ? -6.061 8.140 26.156 1.00 94.25 332 VAL A O 1
ATOM 2416 N N . ILE A 1 333 ? -4.122 8.900 25.342 1.00 95.25 333 ILE A N 1
ATOM 2417 C CA . ILE A 1 333 ? -4.031 10.019 26.298 1.00 95.25 333 ILE A CA 1
ATOM 2418 C C . ILE A 1 333 ? -5.259 10.934 26.179 1.00 95.25 333 ILE A C 1
ATOM 2420 O O . ILE A 1 333 ? -5.886 11.254 27.190 1.00 95.25 333 ILE A O 1
ATOM 2424 N N . PHE A 1 334 ? -5.641 11.312 24.956 1.00 93.81 334 PHE A N 1
ATOM 2425 C CA . PHE A 1 334 ? -6.840 12.124 24.727 1.00 93.81 334 PHE A CA 1
ATOM 2426 C C . PHE A 1 334 ? -8.127 11.372 25.080 1.00 93.81 334 PHE A C 1
ATOM 2428 O O . PHE A 1 334 ? -9.012 11.947 25.715 1.00 93.81 334 PHE A O 1
ATOM 2435 N N . ALA A 1 335 ? -8.218 10.084 24.737 1.00 94.25 335 ALA A N 1
ATOM 2436 C CA . ALA A 1 335 ? -9.361 9.251 25.100 1.00 94.25 335 ALA A CA 1
ATOM 2437 C C . ALA A 1 335 ? -9.546 9.170 26.625 1.00 94.25 335 ALA A C 1
ATOM 2439 O O . ALA A 1 335 ? -10.664 9.323 27.113 1.00 94.25 335 ALA A O 1
ATOM 2440 N N . CYS A 1 336 ? -8.464 9.017 27.395 1.00 94.06 336 CYS A N 1
ATOM 2441 C CA . CYS A 1 336 ? -8.507 8.981 28.857 1.00 94.06 336 CYS A CA 1
ATOM 2442 C C . CYS A 1 336 ? -9.121 10.253 29.454 1.00 94.06 336 CYS A C 1
ATOM 2444 O O . CYS A 1 336 ? -9.925 10.154 30.377 1.00 94.06 336 CYS A O 1
ATOM 2446 N N . ILE A 1 337 ? -8.815 11.436 28.912 1.00 94.12 337 ILE A N 1
ATOM 2447 C CA . ILE A 1 337 ? -9.409 12.701 29.383 1.00 94.12 337 ILE A CA 1
ATOM 2448 C C . ILE A 1 337 ? -10.940 12.664 29.254 1.00 94.12 337 ILE A C 1
ATOM 2450 O O . ILE A 1 337 ? -11.645 13.107 30.160 1.00 94.12 337 ILE A O 1
ATOM 2454 N N . GLY A 1 338 ? -11.454 12.107 28.154 1.00 91.50 338 GLY A N 1
ATOM 2455 C CA . GLY A 1 338 ? -12.892 11.961 27.929 1.00 91.50 338 GLY A CA 1
ATOM 2456 C C . GLY A 1 338 ? -13.545 10.846 28.753 1.00 91.50 338 GLY A C 1
ATOM 2457 O O . GLY A 1 338 ? -14.678 11.005 29.193 1.00 91.50 338 GLY A O 1
ATOM 2458 N N . VAL A 1 339 ? -12.844 9.731 28.975 1.00 94.44 339 VAL A N 1
ATOM 2459 C CA . VAL A 1 339 ? -13.393 8.506 29.589 1.00 94.44 339 VAL A CA 1
ATOM 2460 C C . VAL A 1 339 ? -13.356 8.533 31.120 1.00 94.44 339 VAL A C 1
ATOM 2462 O O . VAL A 1 339 ? -14.299 8.068 31.761 1.00 94.44 339 VAL A O 1
ATOM 2465 N N . VAL A 1 340 ? -12.302 9.093 31.724 1.00 95.00 340 VAL A N 1
ATOM 2466 C CA . VAL A 1 340 ? -12.070 9.060 33.183 1.00 95.00 340 VAL A CA 1
ATOM 2467 C C . VAL A 1 340 ? -13.256 9.578 34.018 1.00 95.00 340 VAL A C 1
ATOM 2469 O O . VAL A 1 340 ? -13.578 8.944 35.026 1.00 95.00 340 VAL A O 1
ATOM 2472 N N . PRO A 1 341 ? -13.962 10.664 33.641 1.00 95.25 341 PRO A N 1
ATOM 2473 C CA . PRO A 1 341 ? -15.142 11.106 34.384 1.00 95.25 341 PRO A CA 1
ATOM 2474 C C . PRO A 1 341 ? -16.264 10.058 34.422 1.00 95.25 341 PRO A C 1
ATOM 2476 O O . PRO A 1 341 ? -16.885 9.858 35.465 1.00 95.25 341 PRO A O 1
ATOM 2479 N N . PHE A 1 342 ? -16.508 9.356 33.311 1.00 94.88 342 PHE A N 1
ATOM 2480 C CA . PHE A 1 342 ? -17.535 8.311 33.235 1.00 94.88 342 PHE A CA 1
ATOM 2481 C C . PHE A 1 342 ? -17.134 7.064 34.014 1.00 94.88 342 PHE A C 1
ATOM 2483 O O . PHE A 1 342 ? -17.971 6.477 34.696 1.00 94.88 342 PHE A O 1
ATOM 2490 N N . GLU A 1 343 ? -15.854 6.701 33.968 1.00 91.81 343 GLU A N 1
ATOM 2491 C CA . GLU A 1 343 ? -15.288 5.611 34.766 1.00 91.81 343 GLU A CA 1
ATOM 2492 C C . GLU A 1 343 ? -15.480 5.843 36.267 1.00 91.81 343 GLU A C 1
ATOM 2494 O O . GLU A 1 343 ? -15.940 4.957 36.989 1.00 91.81 343 GLU A O 1
ATOM 2499 N N . ALA A 1 344 ? -15.231 7.068 36.735 1.00 91.88 344 ALA A N 1
ATOM 2500 C CA . ALA A 1 344 ? -15.452 7.429 38.130 1.00 91.88 344 ALA A CA 1
ATOM 2501 C C . ALA A 1 344 ? -16.929 7.285 38.547 1.00 91.88 344 ALA A C 1
ATOM 2503 O O . ALA A 1 344 ? -17.216 6.828 39.656 1.00 91.88 344 ALA A O 1
ATOM 2504 N N . VAL A 1 345 ? -17.873 7.646 37.668 1.00 92.00 345 VAL A N 1
ATOM 2505 C CA . VAL A 1 345 ? -19.316 7.465 37.914 1.00 92.00 345 VAL A CA 1
ATOM 2506 C C . VAL A 1 345 ? -19.700 5.984 37.875 1.00 92.00 345 VAL A C 1
ATOM 2508 O O . VAL A 1 345 ? -20.443 5.531 38.743 1.00 92.00 345 VAL A O 1
ATOM 2511 N N . ARG A 1 346 ? -19.173 5.217 36.911 1.00 89.50 346 ARG A N 1
ATOM 2512 C CA . ARG A 1 346 ? -19.409 3.772 36.777 1.00 89.50 346 ARG A CA 1
ATOM 2513 C C . ARG A 1 346 ? -19.023 3.031 38.053 1.00 89.50 346 ARG A C 1
ATOM 2515 O O . ARG A 1 346 ? -19.858 2.313 38.592 1.00 89.50 346 ARG A O 1
ATOM 2522 N N . ILE A 1 347 ? -17.805 3.243 38.552 1.00 86.69 347 ILE A N 1
ATOM 2523 C CA . ILE A 1 347 ? -17.291 2.537 39.735 1.00 86.69 347 ILE A CA 1
ATOM 2524 C C . ILE A 1 347 ? -18.145 2.845 40.966 1.00 86.69 347 ILE A C 1
ATOM 2526 O O . ILE A 1 347 ? -18.536 1.915 41.663 1.00 86.69 347 ILE A O 1
ATOM 2530 N N . LYS A 1 348 ? -18.497 4.119 41.197 1.00 86.38 348 LYS A N 1
ATOM 2531 C CA . LYS A 1 348 ? -19.371 4.506 42.318 1.00 86.38 348 LYS A CA 1
ATOM 2532 C C . LYS A 1 348 ? -20.740 3.832 42.237 1.00 86.38 348 LYS A C 1
ATOM 2534 O O . LYS A 1 348 ? -21.202 3.253 43.212 1.00 86.38 348 LYS A O 1
ATOM 2539 N N . LEU A 1 349 ? -21.362 3.846 41.056 1.00 85.56 349 LEU A N 1
ATOM 2540 C CA . LEU A 1 349 ? -22.656 3.192 40.870 1.00 85.56 349 LEU A CA 1
ATOM 2541 C C . LEU A 1 349 ? -22.570 1.677 41.057 1.00 85.56 349 LEU A C 1
ATOM 2543 O O . LEU A 1 349 ? -23.512 1.099 41.581 1.00 85.56 349 LEU A O 1
ATOM 2547 N N . GLN A 1 350 ? -21.484 1.030 40.633 1.00 82.62 350 GLN A N 1
ATOM 2548 C CA . GLN A 1 350 ? -21.309 -0.422 40.754 1.00 82.62 350 GLN A CA 1
ATOM 2549 C C . GLN A 1 350 ? -20.883 -0.868 42.162 1.00 82.62 350 GLN A C 1
ATOM 2551 O O . GLN A 1 350 ? -21.108 -2.025 42.516 1.00 82.62 350 GLN A O 1
ATOM 2556 N N . SER A 1 351 ? -20.293 0.025 42.965 1.00 76.19 351 SER A N 1
ATOM 2557 C CA . SER A 1 351 ? -19.925 -0.249 44.359 1.00 76.19 351 SER A CA 1
ATOM 2558 C C . SER A 1 351 ? -21.076 -0.081 45.350 1.00 76.19 351 SER A C 1
ATOM 2560 O O . SER A 1 351 ? -21.018 -0.649 46.439 1.00 76.19 351 SER A O 1
ATOM 2562 N N . ASP A 1 352 ? -22.101 0.699 45.003 1.00 71.69 352 ASP A N 1
ATOM 2563 C CA . ASP A 1 352 ? -23.214 0.987 45.906 1.00 71.69 352 ASP A CA 1
ATOM 2564 C C . ASP A 1 352 ? -24.182 -0.203 46.019 1.00 71.69 352 ASP A C 1
ATOM 2566 O O . ASP A 1 352 ? -24.778 -0.644 45.035 1.00 71.69 352 ASP A O 1
ATOM 2570 N N . ASN A 1 353 ? -24.388 -0.681 47.250 1.00 61.81 353 ASN A N 1
ATOM 2571 C CA . ASN A 1 353 ? -25.307 -1.782 47.569 1.00 61.81 353 ASN A CA 1
ATOM 2572 C C . ASN A 1 353 ? -26.757 -1.331 47.834 1.00 61.81 353 ASN A C 1
ATOM 2574 O O . ASN A 1 353 ? -27.633 -2.176 47.998 1.00 61.81 353 ASN A O 1
ATOM 2578 N N . ASN A 1 354 ? -27.036 -0.023 47.874 1.00 55.00 354 ASN A N 1
ATOM 2579 C CA . ASN A 1 354 ? -28.386 0.486 48.131 1.00 55.00 354 ASN A CA 1
ATOM 2580 C C . ASN A 1 354 ? -29.180 0.632 46.827 1.00 55.00 354 ASN A C 1
ATOM 2582 O O . ASN A 1 354 ? -28.707 1.231 45.854 1.00 55.00 354 ASN A O 1
ATOM 2586 N N . VAL A 1 355 ? -30.379 0.052 46.815 1.00 48.81 355 VAL A N 1
ATOM 2587 C CA . VAL A 1 355 ? -31.415 0.257 45.798 1.00 48.81 355 VAL A CA 1
ATOM 2588 C C . VAL A 1 355 ? -32.292 1.401 46.308 1.00 48.81 355 VAL A C 1
ATOM 2590 O O . VAL A 1 355 ? -33.073 1.192 47.232 1.00 48.81 355 VAL A O 1
ATOM 2593 N N . GLU A 1 356 ? -32.116 2.601 45.759 1.00 37.28 356 GLU A N 1
ATOM 2594 C CA . GLU A 1 356 ? -33.133 3.662 45.819 1.00 37.28 356 GLU A CA 1
ATOM 2595 C C . GLU A 1 356 ? -33.783 3.820 44.449 1.00 37.28 356 GLU A C 1
ATOM 2597 O O . GLU A 1 356 ? -33.038 3.784 43.438 1.00 37.28 356 GLU A O 1
#

InterPro domains:
  IPR018108 Mitochondrial carrier protein, transmembrane region [PF00153] (231-309)
  IPR018108 Mitochondrial carrier protein, transmembrane region [PS50920] (225-306)
  IPR023395 Mitochondrial carrier protein domain superfamily [G3DSA:1.50.40.10] (131-355)
  IPR023395 Mitochondrial carrier protein domain superfamily [SSF103506] (226-354)
  IPR044677 Mitochondrial phosphate carrier protein SLC25A3/Pic2/Mir1-like [PTHR45671] (221-354)